Protein AF-A0A7C0W924-F1 (afdb_monomer)

Solvent-accessible surface area (backbone atoms only — not comparable to full-atom values): 12862 Å² total; per-residue (Å²): 129,82,84,62,83,75,82,75,77,82,50,65,64,68,49,62,49,86,87,78,67,49,29,36,33,65,66,84,42,28,34,55,98,92,42,78,48,102,52,90,82,80,47,73,46,79,27,55,37,29,36,61,42,85,46,51,5,58,39,29,45,64,57,62,54,34,77,49,29,56,36,88,47,98,84,47,105,52,81,38,36,42,72,78,69,34,63,35,61,29,26,27,56,41,21,42,44,35,65,77,44,48,72,57,65,32,33,35,34,38,22,50,59,28,24,36,59,35,80,85,83,43,83,59,42,76,61,36,30,42,34,37,19,68,30,39,54,26,38,40,42,48,47,23,54,74,55,44,28,73,74,33,65,98,45,18,67,26,35,26,49,80,36,74,88,22,30,25,22,42,17,51,52,36,18,50,71,47,36,98,63,72,43,90,50,74,94,75,48,69,68,48,74,48,37,74,83,65,72,73,74,47,74,63,55,51,54,49,41,49,51,31,32,77,70,72,74,43,52,73,63,62,42,51,54,51,51,53,49,49,74,71,108

Sequence (233 aa):
QDIGYDSTIMSYPILTPPHSGITIDIKNGCWENGDYIDIDYKLIMLSGLNYHSTVAGVTSAVKNHLGLVELPTAFSASFADFHTIGFPASGGAVGMHVREINRADLFITTAEWSGHQGRDNLNPVQTKIVLASTDPLALDYWASKHILFPLGGERQIYNDPDNMDGPFRKFLDLYAQEVDWGTLNESEMMVQGFDFNNPTISRFDIDRIIKKFRQGEATEQEVLDLIDQFFQQ

Structure (mmCIF, N/CA/C/O backbone):
data_AF-A0A7C0W924-F1
#
_entry.id   AF-A0A7C0W924-F1
#
loop_
_atom_site.group_PDB
_atom_site.id
_atom_site.type_symbol
_atom_site.label_atom_id
_atom_site.label_alt_id
_atom_site.label_comp_id
_atom_site.label_asym_id
_atom_site.label_entity_id
_atom_site.label_seq_id
_atom_site.pdbx_PDB_ins_code
_atom_site.Cartn_x
_atom_site.Cartn_y
_atom_site.Cartn_z
_atom_site.occupancy
_atom_site.B_iso_or_equiv
_atom_site.auth_seq_id
_atom_site.auth_comp_id
_atom_site.auth_asym_id
_atom_site.auth_atom_id
_atom_site.pdbx_PDB_model_num
ATOM 1 N N . GLN A 1 1 ? 16.208 -24.525 31.029 1.00 39.50 1 GLN A N 1
ATOM 2 C CA . GLN A 1 1 ? 15.123 -23.759 30.397 1.00 39.50 1 GLN A CA 1
ATOM 3 C C . GLN A 1 1 ? 15.669 -23.324 29.063 1.00 39.50 1 GLN A C 1
ATOM 5 O O . GLN A 1 1 ? 16.617 -22.549 29.049 1.00 39.50 1 GLN A O 1
ATOM 10 N N . ASP A 1 2 ? 15.169 -23.926 27.988 1.00 35.16 2 ASP A N 1
ATOM 11 C CA . ASP A 1 2 ? 15.390 -23.400 26.649 1.00 35.16 2 ASP A CA 1
ATOM 12 C C . ASP A 1 2 ? 14.906 -21.954 26.653 1.00 35.16 2 ASP A C 1
ATOM 14 O O . ASP A 1 2 ? 13.756 -21.680 27.000 1.00 35.16 2 ASP A O 1
ATOM 18 N N . ILE A 1 3 ? 15.806 -21.032 26.335 1.00 43.25 3 ILE A N 1
ATOM 19 C CA . ILE A 1 3 ? 15.445 -19.669 25.966 1.00 43.25 3 ILE A CA 1
ATOM 20 C C . ILE A 1 3 ? 14.765 -19.764 24.598 1.00 43.25 3 ILE A C 1
ATOM 22 O O . ILE A 1 3 ? 15.387 -19.593 23.553 1.00 43.25 3 ILE A O 1
ATOM 26 N N . GLY A 1 4 ? 13.498 -20.185 24.615 1.00 43.03 4 GLY A N 1
ATOM 27 C CA . GLY A 1 4 ? 12.624 -20.117 23.455 1.00 43.03 4 GLY A CA 1
ATOM 28 C C . GLY A 1 4 ? 12.636 -18.684 22.948 1.00 43.03 4 GLY A C 1
ATOM 29 O O . GLY A 1 4 ? 12.675 -17.765 23.758 1.00 43.03 4 GLY A O 1
ATOM 30 N N . TYR A 1 5 ? 12.681 -18.509 21.628 1.00 47.69 5 TYR A N 1
ATOM 31 C CA . TYR A 1 5 ? 12.605 -17.201 20.985 1.00 47.69 5 TYR A CA 1
ATOM 32 C C . TYR A 1 5 ? 11.541 -16.345 21.683 1.00 47.69 5 TYR A C 1
ATOM 34 O O . TYR A 1 5 ? 10.351 -16.649 21.590 1.00 47.69 5 TYR A O 1
ATOM 42 N N . ASP A 1 6 ? 11.989 -15.341 22.442 1.00 50.09 6 ASP A N 1
ATOM 43 C CA . ASP A 1 6 ? 11.110 -14.472 23.214 1.00 50.09 6 ASP A CA 1
ATOM 44 C C . ASP A 1 6 ? 10.118 -13.819 22.248 1.00 50.09 6 ASP A C 1
ATOM 46 O O . ASP A 1 6 ? 10.495 -13.179 21.261 1.00 50.09 6 ASP A O 1
ATOM 50 N N . SER A 1 7 ? 8.829 -14.012 22.519 1.00 57.44 7 SER A N 1
ATOM 51 C CA . SER A 1 7 ? 7.743 -13.330 21.825 1.00 57.44 7 SER A CA 1
ATOM 52 C C . SER A 1 7 ? 7.997 -11.821 21.833 1.00 57.44 7 SER A C 1
ATOM 54 O O . SER A 1 7 ? 8.169 -11.228 22.899 1.00 57.44 7 SER A O 1
ATOM 56 N N . THR A 1 8 ? 8.015 -11.191 20.660 1.00 61.56 8 THR A N 1
ATOM 57 C CA . THR A 1 8 ? 8.184 -9.737 20.549 1.00 61.56 8 THR A CA 1
ATOM 58 C C . THR A 1 8 ? 6.849 -9.041 20.800 1.00 61.56 8 THR A C 1
ATOM 60 O O . THR A 1 8 ? 5.834 -9.414 20.215 1.00 61.56 8 THR A O 1
ATOM 63 N N . ILE A 1 9 ? 6.844 -8.020 21.664 1.00 70.56 9 ILE A N 1
ATOM 64 C CA . ILE A 1 9 ? 5.671 -7.161 21.853 1.00 70.56 9 ILE A CA 1
ATOM 65 C C . ILE A 1 9 ? 5.432 -6.393 20.556 1.00 70.56 9 ILE A C 1
ATOM 67 O O . ILE A 1 9 ? 6.292 -5.641 20.099 1.00 70.56 9 ILE A O 1
ATOM 71 N N . MET A 1 10 ? 4.245 -6.573 19.990 1.00 80.38 10 MET A N 1
ATOM 72 C CA . MET A 1 10 ? 3.796 -5.859 18.808 1.00 80.38 10 MET A CA 1
ATOM 73 C C . MET A 1 10 ? 2.907 -4.698 19.237 1.00 80.38 10 MET A C 1
ATOM 75 O O . MET A 1 10 ? 1.737 -4.885 19.570 1.00 80.38 10 MET A O 1
ATOM 79 N N . SER A 1 11 ? 3.490 -3.505 19.296 1.00 86.62 11 SER A N 1
ATOM 80 C CA . SER A 1 11 ? 2.750 -2.294 19.629 1.00 86.62 11 SER A CA 1
ATOM 81 C C . SER A 1 11 ? 1.907 -1.812 18.448 1.00 86.62 11 SER A C 1
ATOM 83 O O . SER A 1 11 ? 2.104 -2.190 17.289 1.00 86.62 11 SER A O 1
ATOM 85 N N . TYR A 1 12 ? 0.920 -0.990 18.772 1.00 89.88 12 TYR A N 1
ATOM 86 C CA . TYR A 1 12 ? 0.015 -0.367 17.826 1.00 89.88 12 TYR A CA 1
ATOM 87 C C . TYR A 1 12 ? -0.586 0.889 18.467 1.00 89.88 12 TYR A C 1
ATOM 89 O O . TYR A 1 12 ? -0.652 0.976 19.698 1.00 89.88 12 TYR A O 1
ATOM 97 N N . PRO A 1 13 ? -1.008 1.881 17.669 1.00 90.06 13 PRO A N 1
ATOM 98 C CA . PRO A 1 13 ? -1.544 3.118 18.207 1.00 90.06 13 PRO A CA 1
ATOM 99 C C . PRO A 1 13 ? -2.916 2.916 18.859 1.00 90.06 13 PRO A C 1
ATOM 101 O O . PRO A 1 13 ? -3.798 2.246 18.322 1.00 90.06 13 PRO A O 1
ATOM 104 N N . ILE A 1 14 ? -3.105 3.594 19.986 1.00 93.44 14 ILE A N 1
ATOM 105 C CA . ILE A 1 14 ? -4.412 3.888 20.570 1.00 93.44 14 ILE A CA 1
ATOM 106 C C . ILE A 1 14 ? -4.513 5.408 20.598 1.00 93.44 14 ILE A C 1
ATOM 108 O O . ILE A 1 14 ? -3.641 6.077 21.154 1.00 93.44 14 ILE A O 1
ATOM 112 N N . LEU A 1 15 ? -5.525 5.967 19.940 1.00 93.88 15 LEU A N 1
ATOM 113 C CA . LEU A 1 15 ? -5.605 7.406 19.696 1.00 93.88 15 LEU A CA 1
ATOM 114 C C . LEU A 1 15 ? -7.001 7.948 19.975 1.00 93.88 15 LEU A C 1
ATOM 116 O O . LEU A 1 15 ? -7.996 7.320 19.639 1.00 93.88 15 LEU A O 1
ATOM 120 N N . THR A 1 16 ? -7.077 9.145 20.548 1.00 95.62 16 THR A N 1
ATOM 121 C CA . THR A 1 16 ? -8.343 9.834 20.826 1.00 95.62 16 THR A CA 1
ATOM 122 C C . THR A 1 16 ? -8.407 11.093 19.965 1.00 95.62 16 THR A C 1
ATOM 124 O O . THR A 1 16 ? -7.736 12.082 20.278 1.00 95.62 16 THR A O 1
ATOM 127 N N . PRO A 1 17 ? -9.166 11.095 18.853 1.00 90.56 17 PRO A N 1
ATOM 128 C CA . PRO A 1 17 ? -9.297 12.274 18.017 1.00 90.56 17 PRO A CA 1
ATOM 129 C C . PRO A 1 17 ? -10.020 13.386 18.788 1.00 90.56 17 PRO A C 1
ATOM 131 O O . PRO A 1 17 ? -11.082 13.142 19.364 1.00 90.56 17 PRO A O 1
ATOM 134 N N . PRO A 1 18 ? -9.529 14.636 18.748 1.00 92.62 18 PRO A N 1
ATOM 135 C CA . PRO A 1 18 ? -10.153 15.742 19.476 1.00 92.62 18 PRO A CA 1
ATOM 136 C C . PRO A 1 18 ? -11.555 16.089 18.958 1.00 92.62 18 PRO A C 1
ATOM 138 O O . PRO A 1 18 ? -12.320 16.746 19.653 1.00 92.62 18 PRO A O 1
ATOM 141 N N . HIS A 1 19 ? -11.889 15.677 17.731 1.00 91.12 19 HIS A N 1
ATOM 142 C CA . HIS A 1 19 ? -13.186 15.951 17.124 1.00 91.12 19 HIS A CA 1
ATOM 143 C C . HIS A 1 19 ? -14.311 15.083 17.699 1.00 91.12 19 HIS A C 1
ATOM 145 O O . HIS A 1 19 ? -15.390 15.600 17.968 1.00 91.12 19 HIS A O 1
ATOM 151 N N . SER A 1 20 ? -14.068 13.780 17.872 1.00 92.12 20 SER A N 1
ATOM 152 C CA . SER A 1 20 ? -15.069 12.850 18.399 1.00 92.12 20 SER A CA 1
ATOM 153 C C . SER A 1 20 ? -14.967 12.672 19.911 1.00 92.12 20 SER A C 1
ATOM 155 O O . SER A 1 20 ? -15.979 12.412 20.547 1.00 92.12 20 SER A O 1
ATOM 157 N N . GLY A 1 21 ? -13.763 12.760 20.488 1.00 94.19 21 GLY A N 1
ATOM 158 C CA . GLY A 1 21 ? -13.504 12.376 21.881 1.00 94.19 21 GLY A CA 1
ATOM 159 C C . GLY A 1 21 ? -13.519 10.860 22.133 1.00 94.19 21 GLY A C 1
ATOM 160 O O . GLY A 1 21 ? -13.116 10.424 23.207 1.00 94.19 21 GLY A O 1
ATOM 161 N N . ILE A 1 22 ? -13.917 10.060 21.139 1.00 96.19 22 ILE A N 1
ATOM 162 C CA . ILE A 1 22 ? -13.946 8.594 21.195 1.00 96.19 22 ILE A CA 1
ATOM 163 C C . ILE A 1 22 ? -12.529 8.064 20.993 1.00 96.19 22 ILE A C 1
ATOM 165 O O . ILE A 1 22 ? -11.856 8.437 20.032 1.00 96.19 22 ILE A O 1
ATOM 169 N N . THR A 1 23 ? -12.071 7.184 21.878 1.00 97.62 23 THR A N 1
ATOM 170 C CA . THR A 1 23 ? -10.756 6.553 21.726 1.00 97.62 23 THR A CA 1
ATOM 171 C C . THR A 1 23 ? -10.851 5.411 20.727 1.00 97.62 23 THR A C 1
ATOM 173 O O . THR A 1 23 ? -11.776 4.612 20.781 1.00 97.62 23 THR A O 1
ATOM 176 N N . ILE A 1 24 ? -9.893 5.328 19.816 1.00 96.19 24 ILE A N 1
ATOM 177 C CA . ILE A 1 24 ? -9.777 4.273 18.817 1.00 96.19 24 ILE A CA 1
ATOM 178 C C . ILE A 1 24 ? -8.582 3.415 19.218 1.00 96.19 24 ILE A C 1
ATOM 180 O O . ILE A 1 24 ? -7.433 3.847 19.094 1.00 96.19 24 ILE A O 1
ATOM 184 N N . ASP A 1 25 ? -8.859 2.212 19.710 1.00 94.75 25 ASP A N 1
ATOM 185 C CA . ASP A 1 25 ? -7.882 1.132 19.784 1.00 94.75 25 ASP A CA 1
ATOM 186 C C . ASP A 1 25 ? -7.914 0.423 18.431 1.00 94.75 25 ASP A C 1
ATOM 188 O O . ASP A 1 25 ? -8.915 -0.208 18.085 1.00 94.75 25 ASP A O 1
ATOM 192 N N . ILE A 1 26 ? -6.837 0.534 17.644 1.00 92.94 26 ILE A N 1
ATOM 193 C CA . ILE A 1 26 ? -6.903 0.029 16.271 1.00 92.94 26 ILE A CA 1
ATOM 194 C C . ILE A 1 26 ? -7.050 -1.494 16.182 1.00 92.94 26 ILE A C 1
ATOM 196 O O . ILE A 1 26 ? -7.346 -1.989 15.103 1.00 92.94 26 ILE A O 1
ATOM 200 N N . LYS A 1 27 ? -6.828 -2.236 17.270 1.00 93.19 27 LYS A N 1
ATOM 201 C CA . LYS A 1 27 ? -7.016 -3.687 17.329 1.00 93.19 27 LYS A CA 1
ATOM 202 C C . LYS A 1 27 ? -8.411 -4.060 17.825 1.00 93.19 27 LYS A C 1
ATOM 204 O O . LYS A 1 27 ? -9.014 -4.998 17.314 1.00 93.19 27 LYS A O 1
ATOM 209 N N . ASN A 1 28 ? -8.898 -3.361 18.848 1.00 93.75 28 ASN A N 1
ATOM 210 C CA . ASN A 1 28 ? -10.073 -3.786 19.612 1.00 93.75 28 ASN A CA 1
ATOM 211 C C . ASN A 1 28 ? -11.344 -2.968 19.330 1.00 93.75 28 ASN A C 1
ATOM 213 O O . ASN A 1 28 ? -12.426 -3.395 19.729 1.00 93.75 28 ASN A O 1
ATOM 217 N N . GLY A 1 29 ? -11.244 -1.826 18.644 1.00 94.75 29 GLY A N 1
ATOM 218 C CA . GLY A 1 29 ? -12.392 -0.998 18.273 1.00 94.75 29 GLY A CA 1
ATOM 219 C C . GLY A 1 29 ? -12.466 0.345 19.000 1.00 94.75 29 GLY A C 1
ATOM 220 O O . GLY A 1 29 ? -11.507 0.824 19.611 1.00 94.75 29 GLY A O 1
ATOM 221 N N . CYS A 1 30 ? -13.635 0.978 18.910 1.00 96.81 30 CYS A N 1
ATOM 222 C CA . CYS A 1 30 ? -13.909 2.232 19.601 1.00 96.81 30 CYS A CA 1
ATOM 223 C C . CYS A 1 30 ? -14.139 1.993 21.099 1.00 96.81 30 CYS A C 1
ATOM 225 O O . CYS A 1 30 ? -14.845 1.065 21.489 1.00 96.81 30 CYS A O 1
ATOM 227 N N . TRP A 1 31 ? -13.575 2.858 21.935 1.00 97.38 31 TRP A N 1
ATOM 228 C CA . TRP A 1 31 ? -13.634 2.796 23.391 1.00 97.38 31 TRP A CA 1
ATOM 229 C C . TRP A 1 31 ? -14.080 4.135 23.979 1.00 97.38 31 TRP A C 1
ATOM 231 O O . TRP A 1 31 ? -13.582 5.203 23.599 1.00 97.38 31 TRP A O 1
ATOM 241 N N . GLU A 1 32 ? -14.999 4.073 24.939 1.00 96.50 32 GLU A N 1
ATOM 242 C CA . GLU A 1 32 ? -15.503 5.232 25.670 1.00 96.50 32 GLU A CA 1
ATOM 243 C C . GLU A 1 32 ? -15.960 4.823 27.082 1.00 96.50 32 GLU A C 1
ATOM 245 O O . GLU A 1 32 ? -16.602 3.795 27.274 1.00 96.50 32 GLU A O 1
ATOM 250 N N . ASN A 1 33 ? -15.645 5.640 28.094 1.00 94.38 33 ASN A N 1
ATOM 251 C CA . ASN A 1 33 ? -16.146 5.490 29.471 1.00 94.38 33 ASN A CA 1
ATOM 252 C C . ASN A 1 33 ? -15.893 4.129 30.154 1.00 94.38 33 ASN A C 1
ATOM 254 O O . ASN A 1 33 ? -16.651 3.740 31.038 1.00 94.38 33 ASN A O 1
ATOM 258 N N . GLY A 1 34 ? -14.801 3.442 29.814 1.00 95.44 34 GLY A N 1
ATOM 259 C CA . GLY A 1 34 ? -14.448 2.157 30.428 1.00 95.44 34 GLY A CA 1
ATOM 260 C C . GLY A 1 34 ? -14.713 0.945 29.545 1.00 95.44 34 GLY A C 1
ATOM 261 O O . GLY A 1 34 ? -14.102 -0.091 29.792 1.00 95.44 34 GLY A O 1
ATOM 262 N N . ASP A 1 35 ? -15.508 1.089 28.484 1.00 97.00 35 ASP A N 1
ATOM 263 C CA . ASP A 1 35 ? -15.993 -0.031 27.679 1.00 97.00 35 ASP A CA 1
ATOM 264 C C . ASP A 1 35 ? -15.765 0.180 26.175 1.00 97.00 35 ASP A C 1
ATOM 266 O O . ASP A 1 35 ? -15.674 1.306 25.678 1.00 97.00 35 ASP A O 1
ATOM 270 N N . TYR A 1 36 ? -15.686 -0.931 25.437 1.00 97.44 36 TYR A N 1
ATOM 271 C CA . TYR A 1 36 ? -15.767 -0.904 23.978 1.00 97.44 36 TYR A CA 1
ATOM 272 C C . TYR A 1 36 ? -17.211 -0.670 23.543 1.00 97.44 36 TYR A C 1
ATOM 274 O O . TYR A 1 36 ? -18.140 -1.269 24.088 1.00 97.44 36 TYR A O 1
ATOM 282 N N . ILE A 1 37 ? -17.390 0.196 22.552 1.00 96.81 37 ILE A N 1
ATOM 283 C CA . ILE A 1 37 ? -18.698 0.620 22.056 1.00 96.81 37 ILE A CA 1
ATOM 284 C C . ILE A 1 37 ? -18.911 0.152 20.617 1.00 96.81 37 ILE A C 1
ATOM 286 O O . ILE A 1 37 ? -17.964 0.028 19.843 1.00 96.81 37 ILE A O 1
ATOM 290 N N . ASP A 1 38 ? -20.174 -0.075 20.256 1.00 95.62 38 ASP A N 1
ATOM 291 C CA . ASP A 1 38 ? -20.596 -0.529 18.924 1.00 95.62 38 ASP A CA 1
ATOM 292 C C . ASP A 1 38 ? -20.616 0.639 17.923 1.00 95.62 38 ASP A C 1
ATOM 294 O O . ASP A 1 38 ? -21.661 1.104 17.465 1.00 95.62 38 ASP A O 1
ATOM 298 N N . ILE A 1 39 ? -19.430 1.195 17.674 1.00 93.06 39 ILE A N 1
ATOM 299 C CA . ILE A 1 39 ? -19.184 2.231 16.675 1.00 93.06 39 ILE A CA 1
ATOM 300 C C . ILE A 1 39 ? -18.028 1.769 15.799 1.00 93.06 39 ILE A C 1
ATOM 302 O O . ILE A 1 39 ? -16.899 1.608 16.266 1.00 93.06 39 ILE A O 1
ATOM 306 N N . ASP A 1 40 ? -18.306 1.624 14.509 1.00 88.88 40 ASP A N 1
ATOM 307 C CA . ASP A 1 40 ? -17.281 1.349 13.514 1.00 88.88 40 ASP A CA 1
ATOM 308 C C . ASP A 1 40 ? -16.419 2.587 13.248 1.00 88.88 40 ASP A C 1
ATOM 310 O O . ASP A 1 40 ? -16.903 3.722 13.185 1.00 88.88 40 ASP A O 1
ATOM 314 N N . TYR A 1 41 ? -15.137 2.354 12.984 1.00 92.06 41 TYR A N 1
ATOM 315 C CA . TYR A 1 41 ? -14.257 3.338 12.367 1.00 92.06 41 TYR A CA 1
ATOM 316 C C . TYR A 1 41 ? -13.678 2.776 11.068 1.00 92.06 41 TYR A C 1
ATOM 318 O O . TYR A 1 41 ? -13.743 1.576 10.799 1.00 92.06 41 TYR A O 1
ATOM 326 N N . LYS A 1 42 ? -13.125 3.668 10.242 1.00 94.00 42 LYS A N 1
ATOM 327 C CA . LYS A 1 42 ? -12.416 3.304 9.016 1.00 94.00 42 LYS A CA 1
ATOM 328 C C . LYS A 1 42 ? -10.984 3.795 9.072 1.00 94.00 42 LYS A C 1
ATOM 330 O O . LYS A 1 42 ? -10.748 4.980 9.311 1.00 94.00 42 LYS A O 1
ATOM 335 N N . LEU A 1 43 ? -10.037 2.891 8.843 1.00 93.31 43 LEU A N 1
ATOM 336 C CA . LEU A 1 43 ? -8.622 3.216 8.728 1.00 93.31 43 LEU A CA 1
ATOM 337 C C . LEU A 1 43 ? -8.267 3.370 7.251 1.00 93.31 43 LEU A C 1
ATOM 339 O O . LEU A 1 43 ? -8.276 2.404 6.494 1.00 93.31 43 LEU A O 1
ATOM 343 N N . ILE A 1 44 ? -7.942 4.597 6.852 1.00 96.00 44 ILE A N 1
ATOM 344 C CA . ILE A 1 44 ? -7.495 4.913 5.496 1.00 96.00 44 ILE A CA 1
ATOM 345 C C . ILE A 1 44 ? -6.026 5.304 5.566 1.00 96.00 44 ILE A C 1
ATOM 347 O O . ILE A 1 44 ? -5.656 6.216 6.306 1.00 96.00 44 ILE A O 1
ATOM 351 N N . MET A 1 45 ? -5.190 4.626 4.788 1.00 95.44 45 MET A N 1
ATOM 352 C CA . MET A 1 45 ? -3.759 4.894 4.727 1.00 95.44 45 MET A CA 1
ATOM 353 C C . MET A 1 45 ? -3.390 5.607 3.436 1.00 95.44 45 MET A C 1
ATOM 355 O O . MET A 1 45 ? -3.778 5.180 2.351 1.00 95.44 45 MET A O 1
ATOM 359 N N . LEU A 1 46 ? -2.623 6.688 3.561 1.00 96.44 46 LEU A N 1
ATOM 360 C CA . LEU A 1 46 ? -2.190 7.509 2.438 1.00 96.44 46 LEU A CA 1
ATOM 361 C C . LEU A 1 46 ? -0.668 7.465 2.318 1.00 96.44 46 LEU A C 1
ATOM 363 O O . LEU A 1 46 ? 0.039 7.801 3.266 1.00 96.44 46 LEU A O 1
ATOM 367 N N . SER A 1 47 ? -0.177 7.100 1.138 1.00 95.44 47 SER A N 1
ATOM 368 C CA . SER A 1 47 ? 1.253 7.024 0.819 1.00 95.44 47 SER A CA 1
ATOM 369 C C . SER A 1 47 ? 1.616 7.831 -0.421 1.00 95.44 47 SER A C 1
ATOM 371 O O . SER A 1 47 ? 0.792 8.075 -1.301 1.00 95.44 47 SER A O 1
ATOM 373 N N . GLY A 1 48 ? 2.886 8.223 -0.512 1.00 94.94 48 GLY A N 1
ATOM 374 C CA . GLY A 1 48 ? 3.497 8.685 -1.758 1.00 94.94 48 GLY A CA 1
ATOM 375 C C . GLY A 1 48 ? 4.191 7.530 -2.485 1.00 94.94 48 GLY A C 1
ATOM 376 O O . GLY A 1 48 ? 4.739 6.655 -1.817 1.00 94.94 48 GLY A O 1
ATOM 377 N N . LEU A 1 49 ? 4.222 7.548 -3.821 1.00 95.50 49 LEU A N 1
ATOM 378 C CA . LEU A 1 49 ? 4.932 6.548 -4.632 1.00 95.50 49 LEU A CA 1
ATOM 379 C C . LEU A 1 49 ? 6.353 6.998 -4.989 1.00 95.50 49 LEU A C 1
ATOM 381 O O . LEU A 1 49 ? 6.521 7.921 -5.787 1.00 95.50 49 LEU A O 1
ATOM 385 N N . ASN A 1 50 ? 7.377 6.327 -4.454 1.00 94.06 50 ASN A N 1
ATOM 386 C CA . ASN A 1 50 ? 8.779 6.658 -4.742 1.00 94.06 50 ASN A CA 1
ATOM 387 C C . ASN A 1 50 ? 9.709 5.439 -4.692 1.00 94.06 50 ASN A C 1
ATOM 389 O O . ASN A 1 50 ? 9.481 4.505 -3.930 1.00 94.06 50 ASN A O 1
ATOM 393 N N . TYR A 1 51 ? 10.826 5.495 -5.413 1.00 93.62 51 TYR A N 1
ATOM 394 C CA . TYR A 1 51 ? 12.005 4.680 -5.132 1.00 93.62 51 TYR A CA 1
ATOM 395 C C . TYR A 1 51 ? 12.544 5.038 -3.743 1.00 93.62 51 TYR A C 1
ATOM 397 O O . TYR A 1 51 ? 12.705 6.211 -3.401 1.00 93.62 51 TYR A O 1
ATOM 405 N N . HIS A 1 52 ? 12.868 4.022 -2.952 1.00 92.06 52 HIS A N 1
ATOM 406 C CA . HIS A 1 52 ? 13.407 4.186 -1.609 1.00 92.06 52 HIS A CA 1
ATOM 407 C C . HIS A 1 52 ? 14.905 3.879 -1.551 1.00 92.06 52 HIS A C 1
ATOM 409 O O . HIS A 1 52 ? 15.694 4.719 -1.116 1.00 92.06 52 HIS A O 1
ATOM 415 N N . SER A 1 53 ? 15.311 2.671 -1.957 1.00 91.62 53 SER A N 1
ATOM 416 C CA . SER A 1 53 ? 16.714 2.238 -1.947 1.00 91.62 53 SER A CA 1
ATOM 417 C C . SER A 1 53 ? 16.924 0.924 -2.710 1.00 91.62 53 SER A C 1
ATOM 419 O O . SER A 1 53 ? 15.975 0.202 -3.011 1.00 91.62 53 SER A O 1
ATOM 421 N N . THR A 1 54 ? 18.188 0.559 -2.935 1.00 92.62 54 THR A N 1
ATOM 422 C CA . THR A 1 54 ? 18.591 -0.700 -3.582 1.00 92.62 54 THR A CA 1
ATOM 423 C C . THR A 1 54 ? 18.313 -1.943 -2.735 1.00 92.62 54 THR A C 1
ATOM 425 O O . THR A 1 54 ? 18.446 -3.057 -3.229 1.00 92.62 54 THR A O 1
ATOM 428 N N . VAL A 1 55 ? 17.942 -1.767 -1.462 1.00 91.62 55 VAL A N 1
ATOM 429 C CA . VAL A 1 55 ? 17.605 -2.862 -0.538 1.00 91.62 55 VAL A CA 1
ATOM 430 C C . VAL A 1 55 ? 16.127 -2.889 -0.173 1.00 91.62 55 VAL A C 1
ATOM 432 O O . VAL A 1 55 ? 15.621 -3.938 0.200 1.00 91.62 55 VAL A O 1
ATOM 435 N N . ALA A 1 56 ? 15.430 -1.757 -0.285 1.00 89.75 56 ALA A N 1
ATOM 436 C CA . ALA A 1 56 ? 14.039 -1.622 0.133 1.00 89.75 56 ALA A CA 1
ATOM 437 C C . ALA A 1 56 ? 13.062 -1.495 -1.040 1.00 89.75 56 ALA A C 1
ATOM 439 O O . ALA A 1 56 ? 11.856 -1.558 -0.811 1.00 89.75 56 ALA A O 1
ATOM 440 N N . GLY A 1 57 ? 13.550 -1.237 -2.256 1.00 94.00 57 GLY A N 1
ATOM 441 C CA . GLY A 1 57 ? 12.701 -1.047 -3.426 1.00 94.00 57 GLY A CA 1
ATOM 442 C C . GLY A 1 57 ? 11.840 0.205 -3.314 1.00 94.00 57 GLY A C 1
ATOM 443 O O . GLY A 1 57 ? 12.363 1.302 -3.128 1.00 94.00 57 GLY A O 1
ATOM 444 N N . VAL A 1 58 ? 10.522 0.032 -3.380 1.00 95.19 58 VAL A N 1
ATOM 445 C CA . VAL A 1 58 ? 9.532 1.113 -3.488 1.00 95.19 58 VAL A CA 1
ATOM 446 C C . VAL A 1 58 ? 8.956 1.516 -2.129 1.00 95.19 58 VAL A C 1
ATOM 448 O O . VAL A 1 58 ? 8.820 0.700 -1.220 1.00 95.19 58 VAL A O 1
ATOM 451 N N . THR A 1 59 ? 8.634 2.793 -1.963 1.00 93.56 59 THR A N 1
ATOM 452 C CA . THR A 1 59 ? 7.757 3.321 -0.915 1.00 93.56 59 THR A CA 1
ATOM 453 C C . THR A 1 59 ? 6.367 3.513 -1.497 1.00 93.56 59 THR A C 1
ATOM 455 O O . THR A 1 59 ? 6.229 4.207 -2.501 1.00 93.56 59 THR A O 1
ATOM 458 N N . SER A 1 60 ? 5.377 2.877 -0.869 1.00 95.50 60 SER A N 1
ATOM 459 C CA . SER A 1 60 ? 3.946 2.977 -1.167 1.00 95.50 60 SER A CA 1
ATOM 460 C C . SER A 1 60 ? 3.161 2.346 0.015 1.00 95.50 60 SER A C 1
ATOM 462 O O . SER A 1 60 ? 3.611 2.448 1.161 1.00 95.50 60 SER A O 1
ATOM 464 N N . ALA A 1 61 ? 2.007 1.731 -0.225 1.00 96.50 61 ALA A N 1
ATOM 465 C CA . ALA A 1 61 ? 0.981 1.347 0.730 1.00 96.50 61 ALA A CA 1
ATOM 466 C C . ALA A 1 61 ? 1.440 0.355 1.801 1.00 96.50 61 ALA A C 1
ATOM 468 O O . ALA A 1 61 ? 1.165 0.590 2.979 1.00 96.50 61 ALA A O 1
ATOM 469 N N . VAL A 1 62 ? 2.175 -0.709 1.446 1.00 95.75 62 VAL A N 1
ATOM 470 C CA . VAL A 1 62 ? 2.614 -1.722 2.430 1.00 95.75 62 VAL A CA 1
ATOM 471 C C . VAL A 1 62 ? 3.505 -1.076 3.493 1.00 95.75 62 VAL A C 1
ATOM 473 O O . VAL A 1 62 ? 3.401 -1.376 4.681 1.00 95.75 62 VAL A O 1
ATOM 476 N N . LYS A 1 63 ? 4.346 -0.114 3.096 1.00 93.38 63 LYS A N 1
ATOM 477 C CA . LYS A 1 63 ? 5.278 0.556 4.012 1.00 93.38 63 LYS A CA 1
ATOM 478 C C . LYS A 1 63 ? 4.620 1.521 4.996 1.00 93.38 63 LYS A C 1
ATOM 480 O O . LYS A 1 63 ? 5.286 1.888 5.961 1.00 93.38 63 LYS A O 1
ATOM 485 N N . ASN A 1 64 ? 3.348 1.893 4.828 1.00 91.25 64 ASN A N 1
ATOM 486 C CA . ASN A 1 64 ? 2.652 2.741 5.806 1.00 91.25 64 ASN A CA 1
ATOM 487 C C . ASN A 1 64 ? 2.627 2.107 7.204 1.00 91.25 64 ASN A C 1
ATOM 489 O O . ASN A 1 64 ? 2.735 2.805 8.208 1.00 91.25 64 ASN A O 1
ATOM 493 N N . HIS A 1 65 ? 2.568 0.778 7.269 1.00 89.38 65 HIS A N 1
ATOM 494 C CA . HIS A 1 65 ? 2.577 0.039 8.526 1.00 89.38 65 HIS A CA 1
ATOM 495 C C . HIS A 1 65 ? 3.943 0.028 9.227 1.00 89.38 65 HIS A C 1
ATOM 497 O O . HIS A 1 65 ? 3.989 -0.235 10.426 1.00 89.38 65 HIS A O 1
ATOM 503 N N . LEU A 1 66 ? 5.050 0.344 8.532 1.00 88.44 66 LEU A N 1
ATOM 504 C CA . LEU A 1 66 ? 6.383 0.344 9.150 1.00 88.44 66 LEU A CA 1
ATOM 505 C C . LEU A 1 66 ? 6.460 1.297 10.344 1.00 88.44 66 LEU A C 1
ATOM 507 O O . LEU A 1 66 ? 7.109 0.958 11.324 1.00 88.44 66 LEU A O 1
ATOM 511 N N . GLY A 1 67 ? 5.792 2.453 10.258 1.00 80.81 67 GLY A N 1
ATOM 512 C CA . GLY A 1 67 ? 5.800 3.491 11.292 1.00 80.81 67 GLY A CA 1
ATOM 513 C C . GLY A 1 67 ? 4.664 3.398 12.315 1.00 80.81 67 GLY A C 1
ATOM 514 O O . GLY A 1 67 ? 4.539 4.293 13.143 1.00 80.81 67 GLY A O 1
ATOM 515 N N . LEU A 1 68 ? 3.816 2.363 12.260 1.00 84.31 68 LEU A N 1
ATOM 516 C CA . LEU A 1 68 ? 2.748 2.159 13.252 1.00 84.31 68 LEU A CA 1
ATOM 517 C C . LEU A 1 68 ? 3.208 1.399 14.498 1.00 84.31 68 LEU A C 1
ATOM 519 O O . LEU A 1 68 ? 2.430 1.241 15.439 1.00 84.31 68 LEU A O 1
ATOM 523 N N . VAL A 1 69 ? 4.443 0.906 14.484 1.00 82.88 69 VAL A N 1
ATOM 524 C CA . VAL A 1 69 ? 4.992 0.066 15.541 1.00 82.88 69 VAL A CA 1
ATOM 525 C C . VAL A 1 69 ? 6.158 0.772 16.196 1.00 82.88 69 VAL A C 1
ATOM 527 O O . VAL A 1 69 ? 7.102 1.187 15.532 1.00 82.88 69 VAL A O 1
ATOM 530 N N . GLU A 1 70 ? 6.106 0.821 17.517 1.00 78.62 70 GLU A N 1
ATOM 531 C CA . GLU A 1 70 ? 7.243 1.084 18.382 1.00 78.62 70 GLU A CA 1
ATOM 532 C C . GLU A 1 70 ? 7.768 -0.239 18.950 1.00 78.62 70 GLU A C 1
ATOM 534 O O . GLU A 1 70 ? 7.122 -0.891 19.777 1.00 78.62 70 GLU A O 1
ATOM 539 N N . LEU A 1 71 ? 8.944 -0.658 18.500 1.00 73.25 71 LEU A N 1
ATOM 540 C CA . LEU A 1 71 ? 9.650 -1.810 19.035 1.00 73.25 71 LEU A CA 1
ATOM 541 C C . LEU A 1 71 ? 10.550 -1.368 20.197 1.00 73.25 71 LEU A C 1
ATOM 543 O O . LEU A 1 71 ? 11.412 -0.498 20.011 1.00 73.25 71 LEU A O 1
ATOM 547 N N . PRO A 1 72 ? 10.421 -1.982 21.387 1.00 62.34 72 PRO A N 1
ATOM 548 C CA . PRO A 1 72 ? 11.418 -1.821 22.431 1.00 62.34 72 PRO A CA 1
ATOM 549 C C . PRO A 1 72 ? 12.707 -2.504 21.963 1.00 62.34 72 PRO A C 1
ATOM 551 O O . PRO A 1 72 ? 12.768 -3.727 21.848 1.00 62.34 72 PRO A O 1
ATOM 554 N N . THR A 1 73 ? 13.750 -1.730 21.659 1.00 56.59 73 THR A N 1
ATOM 555 C CA . THR A 1 73 ? 15.043 -2.315 21.277 1.00 56.59 73 THR A CA 1
ATOM 556 C C . THR A 1 73 ? 15.944 -2.468 22.488 1.00 56.59 73 THR A C 1
ATOM 558 O O . THR A 1 73 ? 16.084 -1.556 23.296 1.00 56.59 73 THR A O 1
ATOM 561 N N . ALA A 1 74 ? 16.642 -3.600 22.574 1.00 47.34 74 ALA A N 1
ATOM 562 C CA . ALA A 1 74 ? 17.756 -3.772 23.508 1.00 47.34 74 ALA A CA 1
ATOM 563 C C . ALA A 1 74 ? 18.989 -2.914 23.134 1.00 47.34 74 ALA A C 1
ATOM 565 O O . ALA A 1 74 ? 19.967 -2.883 23.878 1.00 47.34 74 ALA A O 1
ATOM 566 N N . PHE A 1 75 ? 18.964 -2.242 21.974 1.00 48.72 75 PHE A N 1
ATOM 567 C CA . PHE A 1 75 ? 20.132 -1.633 21.331 1.00 48.72 75 PHE A CA 1
ATOM 568 C C . PHE A 1 75 ? 20.169 -0.100 21.383 1.00 48.72 75 PHE A C 1
ATOM 570 O O . PHE A 1 75 ? 21.207 0.484 21.077 1.00 48.72 75 PHE A O 1
ATOM 577 N N . SER A 1 76 ? 19.092 0.574 21.795 1.00 45.91 76 SER A N 1
ATOM 578 C CA . SER A 1 76 ? 19.111 2.024 22.006 1.00 45.91 76 SER A CA 1
ATOM 579 C C . SER A 1 76 ? 18.055 2.453 23.021 1.00 45.91 76 SER A C 1
ATOM 581 O O . SER A 1 76 ? 16.990 1.854 23.106 1.00 45.91 76 SER A O 1
ATOM 583 N N . ALA A 1 77 ? 18.324 3.524 23.771 1.00 46.53 77 ALA A N 1
ATOM 584 C CA . ALA A 1 77 ? 17.361 4.153 24.683 1.00 46.53 77 ALA A CA 1
ATOM 585 C C . ALA A 1 77 ? 16.227 4.910 23.943 1.00 46.53 77 ALA A C 1
ATOM 587 O O . ALA A 1 77 ? 15.610 5.810 24.509 1.00 46.53 77 ALA A O 1
ATOM 588 N N . SER A 1 78 ? 15.990 4.578 22.671 1.00 59.84 78 SER A N 1
ATOM 589 C CA . SER A 1 78 ? 15.009 5.186 21.772 1.00 59.84 78 SER A CA 1
ATOM 590 C C . SER A 1 78 ? 14.063 4.125 21.213 1.00 59.84 78 SER A C 1
ATOM 592 O O . SER A 1 78 ? 14.466 2.983 20.979 1.00 59.84 78 SER A O 1
ATOM 594 N N . PHE A 1 79 ? 12.809 4.517 20.988 1.00 62.06 79 PHE A N 1
ATOM 595 C CA . PHE A 1 79 ? 11.831 3.705 20.269 1.00 62.06 79 PHE A CA 1
ATOM 596 C C . PHE A 1 79 ? 12.319 3.458 18.835 1.00 62.06 79 PHE A C 1
ATOM 598 O O . PHE A 1 79 ? 12.789 4.386 18.173 1.00 62.06 79 PHE A O 1
ATOM 605 N N . ALA A 1 80 ? 12.248 2.208 18.381 1.00 74.12 80 ALA A N 1
ATOM 606 C CA . ALA A 1 80 ? 12.511 1.831 16.996 1.00 74.12 80 ALA A CA 1
ATOM 607 C C . ALA A 1 80 ? 11.218 1.417 16.304 1.00 74.12 80 ALA A C 1
ATOM 609 O O . ALA A 1 80 ? 10.199 1.239 16.956 1.00 74.12 80 ALA A O 1
ATOM 610 N N . ASP A 1 81 ? 11.278 1.199 15.001 1.00 81.19 81 ASP A N 1
ATOM 611 C CA . ASP A 1 81 ? 10.156 0.717 14.209 1.00 81.19 81 ASP A CA 1
ATOM 612 C C . ASP A 1 81 ? 10.598 -0.473 13.337 1.00 81.19 81 ASP A C 1
ATOM 614 O O . ASP A 1 81 ? 11.724 -0.977 13.449 1.00 81.19 81 ASP A O 1
ATOM 618 N N . PHE A 1 82 ? 9.738 -0.949 12.438 1.00 85.69 82 PHE A N 1
ATOM 619 C CA . PHE A 1 82 ? 10.094 -2.073 11.569 1.00 85.69 82 PHE A CA 1
ATOM 620 C C . PHE A 1 82 ? 11.254 -1.790 10.599 1.00 85.69 82 PHE A C 1
ATOM 622 O O . PHE A 1 82 ? 11.807 -2.741 10.038 1.00 85.69 82 PHE A O 1
ATOM 629 N N . HIS A 1 83 ? 11.703 -0.541 10.426 1.00 83.44 83 HIS A N 1
ATOM 630 C CA . HIS A 1 83 ? 12.916 -0.251 9.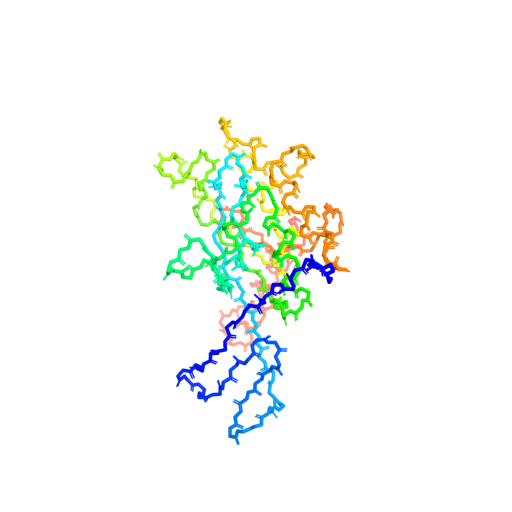658 1.00 83.44 83 HIS A CA 1
ATOM 631 C C . HIS A 1 83 ? 14.161 -0.879 10.291 1.00 83.44 83 HIS A C 1
ATOM 633 O O . HIS A 1 83 ? 15.089 -1.223 9.557 1.00 83.44 83 HIS A O 1
ATOM 639 N N . THR A 1 84 ? 14.199 -1.094 11.613 1.00 83.44 84 THR A N 1
ATOM 640 C CA . THR A 1 84 ? 15.375 -1.701 12.266 1.00 83.44 84 THR A CA 1
ATOM 641 C C . THR A 1 84 ? 15.514 -3.199 12.020 1.00 83.44 84 THR A C 1
ATOM 643 O O . THR A 1 84 ? 16.596 -3.741 12.223 1.00 83.44 84 THR A O 1
ATOM 646 N N . ILE A 1 85 ? 14.456 -3.866 11.547 1.00 85.38 85 ILE A N 1
ATOM 647 C CA . ILE A 1 85 ? 14.512 -5.273 11.109 1.00 85.38 85 ILE A CA 1
ATOM 648 C C . ILE A 1 85 ? 15.330 -5.403 9.812 1.00 85.38 85 ILE A C 1
ATOM 650 O O . ILE A 1 85 ? 15.938 -6.440 9.550 1.00 85.38 85 ILE A O 1
ATOM 654 N N . GLY A 1 86 ? 15.395 -4.329 9.020 1.00 87.94 86 GLY A N 1
ATOM 655 C CA . GLY A 1 86 ? 16.055 -4.313 7.723 1.00 87.94 86 GLY A CA 1
ATOM 656 C C . GLY A 1 86 ? 15.188 -4.892 6.605 1.00 87.94 86 GLY A C 1
ATOM 657 O O . GLY A 1 86 ? 14.195 -5.584 6.824 1.00 87.94 86 GLY A O 1
ATOM 658 N N . PHE A 1 87 ? 15.569 -4.584 5.368 1.00 90.88 87 PHE A N 1
ATOM 659 C CA . PHE A 1 87 ? 14.876 -5.052 4.170 1.00 90.88 87 PHE A CA 1
ATOM 660 C C . PHE A 1 87 ? 15.610 -6.255 3.554 1.00 90.88 87 PHE A C 1
ATOM 662 O O . PHE A 1 87 ? 16.842 -6.287 3.587 1.00 90.88 87 PHE A O 1
ATOM 669 N N . PRO A 1 88 ? 14.889 -7.237 2.980 1.00 93.69 88 PRO A N 1
ATOM 670 C CA . PRO A 1 88 ? 13.434 -7.272 2.786 1.00 93.69 88 PRO A CA 1
ATOM 671 C C . PRO A 1 88 ? 12.640 -7.820 3.988 1.00 93.69 88 PRO A C 1
ATOM 673 O O . PRO A 1 88 ? 11.415 -7.809 3.942 1.00 93.69 88 PRO A O 1
ATOM 676 N N . ALA A 1 89 ? 13.312 -8.277 5.054 1.00 92.62 89 ALA A N 1
ATOM 677 C CA . ALA A 1 89 ? 12.705 -8.966 6.203 1.00 92.62 89 ALA A CA 1
ATOM 678 C C . ALA A 1 89 ? 11.548 -8.200 6.873 1.00 92.62 89 ALA A C 1
ATOM 680 O O . ALA A 1 89 ? 10.579 -8.811 7.324 1.00 92.62 89 ALA A O 1
ATOM 681 N N . SER A 1 90 ? 11.603 -6.868 6.880 1.00 92.19 90 SER A N 1
ATOM 682 C CA . SER A 1 90 ? 10.527 -6.013 7.384 1.00 92.19 90 SER A CA 1
ATOM 683 C C . SER A 1 90 ? 9.182 -6.210 6.672 1.00 92.19 90 SER A C 1
ATOM 685 O O . SER A 1 90 ? 8.154 -5.915 7.272 1.00 92.19 90 SER A O 1
ATOM 687 N N . GLY A 1 91 ? 9.150 -6.751 5.448 1.00 94.81 91 GLY A N 1
ATOM 688 C CA . GLY A 1 91 ? 7.905 -7.084 4.746 1.00 94.81 91 GLY A CA 1
ATOM 689 C C . GLY A 1 91 ? 7.079 -8.124 5.500 1.00 94.81 91 GLY A C 1
ATOM 690 O O . GLY A 1 91 ? 5.892 -7.909 5.732 1.00 94.81 91 GLY A O 1
ATOM 691 N N . GLY A 1 92 ? 7.726 -9.188 5.985 1.00 94.31 92 GLY A N 1
ATOM 692 C CA . GLY A 1 92 ? 7.072 -10.200 6.819 1.00 94.31 92 GLY A CA 1
ATOM 693 C C . GLY A 1 92 ? 6.655 -9.644 8.179 1.00 94.31 92 GLY A C 1
ATOM 694 O O . GLY A 1 92 ? 5.534 -9.860 8.622 1.00 94.31 92 GLY A O 1
ATOM 695 N N . ALA A 1 93 ? 7.495 -8.823 8.815 1.00 91.69 93 ALA A N 1
ATOM 696 C CA . ALA A 1 93 ? 7.119 -8.179 10.077 1.00 91.69 93 ALA A CA 1
ATOM 697 C C . ALA A 1 93 ? 5.860 -7.301 9.938 1.00 91.69 93 ALA A C 1
ATOM 699 O O . ALA A 1 93 ? 4.978 -7.327 10.795 1.00 91.69 93 ALA A O 1
ATOM 700 N N . VAL A 1 94 ? 5.750 -6.573 8.824 1.00 93.44 94 VAL A N 1
ATOM 701 C CA . VAL A 1 94 ? 4.563 -5.787 8.483 1.00 93.44 94 VAL A CA 1
ATOM 702 C C . VAL A 1 94 ? 3.357 -6.681 8.183 1.00 93.44 94 VAL A C 1
ATOM 704 O O . VAL A 1 94 ? 2.268 -6.394 8.674 1.00 93.44 94 VAL A O 1
ATOM 707 N N . GLY A 1 95 ? 3.527 -7.772 7.432 1.00 94.81 95 GLY A N 1
ATOM 708 C CA . GLY A 1 95 ? 2.446 -8.730 7.168 1.00 94.81 95 GLY A CA 1
ATOM 70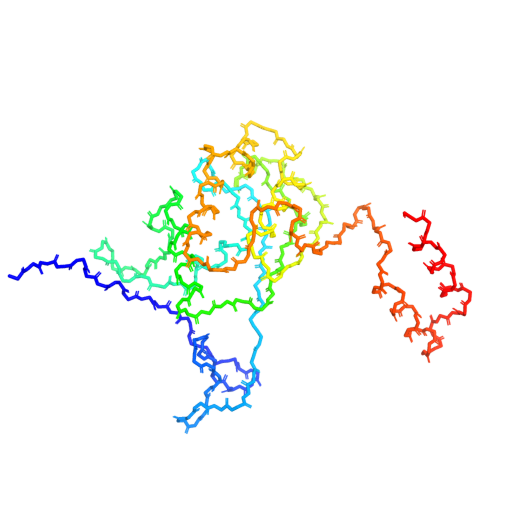9 C C . GLY A 1 95 ? 1.893 -9.341 8.457 1.00 94.81 95 GLY A C 1
ATOM 710 O O . GLY A 1 95 ? 0.682 -9.349 8.676 1.00 94.81 95 GLY A O 1
ATOM 711 N N . MET A 1 96 ? 2.783 -9.736 9.370 1.00 92.56 96 MET A N 1
ATOM 712 C CA . MET A 1 96 ? 2.417 -10.218 10.700 1.00 92.56 96 MET A CA 1
ATOM 713 C C . MET A 1 96 ? 1.676 -9.141 11.504 1.00 92.56 96 MET A C 1
ATOM 715 O O . MET A 1 96 ? 0.666 -9.441 12.131 1.00 92.56 96 MET A O 1
ATOM 719 N N . HIS A 1 97 ? 2.115 -7.878 11.453 1.00 92.06 97 HIS A N 1
ATOM 720 C CA . HIS A 1 97 ? 1.408 -6.776 12.120 1.00 92.06 97 HIS A CA 1
ATOM 721 C C . HIS A 1 97 ? -0.022 -6.615 11.645 1.00 92.06 97 HIS A C 1
ATOM 723 O O . HIS A 1 97 ? -0.943 -6.542 12.457 1.00 92.06 97 HIS A O 1
ATOM 729 N N . VAL A 1 98 ? -0.220 -6.626 10.334 1.00 93.06 98 VAL A N 1
ATOM 730 C CA . VAL A 1 98 ? -1.555 -6.471 9.765 1.00 93.06 98 VAL A CA 1
ATOM 731 C C . VAL A 1 98 ? -2.452 -7.665 10.087 1.00 93.06 98 VAL A C 1
ATOM 733 O O . VAL A 1 98 ? -3.639 -7.465 10.344 1.00 93.06 98 VAL A O 1
ATOM 736 N N . ARG A 1 99 ? -1.900 -8.886 10.136 1.00 93.12 99 ARG A N 1
ATOM 737 C CA . ARG A 1 99 ? -2.644 -10.083 10.556 1.00 93.12 99 ARG A CA 1
ATOM 738 C C . ARG A 1 99 ? -3.107 -10.000 12.014 1.00 93.12 99 ARG A C 1
ATOM 740 O O . ARG A 1 99 ? -4.244 -10.353 12.307 1.00 93.12 99 ARG A O 1
ATOM 747 N N . GLU A 1 100 ? -2.231 -9.574 12.922 1.00 90.94 100 GLU A N 1
ATOM 748 C CA . GLU A 1 100 ? -2.470 -9.664 14.373 1.00 90.94 100 GLU A CA 1
ATOM 749 C C . GLU A 1 100 ? -3.148 -8.426 14.984 1.00 90.94 100 GLU A C 1
ATOM 751 O O . GLU A 1 100 ? -3.724 -8.508 16.078 1.00 90.94 100 GLU A O 1
ATOM 756 N N . ILE A 1 101 ? -3.015 -7.266 14.334 1.00 91.50 101 ILE A N 1
ATOM 757 C CA . ILE A 1 101 ? -3.499 -5.976 14.837 1.00 91.50 101 ILE A CA 1
ATOM 758 C C . ILE A 1 101 ? -4.699 -5.514 14.030 1.00 91.50 101 ILE A C 1
ATOM 760 O O . ILE A 1 101 ? -5.818 -5.552 14.532 1.00 91.50 101 ILE A O 1
ATOM 764 N N . ASN A 1 102 ? -4.464 -5.025 12.812 1.00 87.19 102 ASN A N 1
ATOM 765 C CA . ASN A 1 102 ? -5.520 -4.507 11.961 1.00 87.19 102 ASN A CA 1
ATOM 766 C C . ASN A 1 102 ? -5.056 -4.289 10.525 1.00 87.19 102 ASN A C 1
ATOM 768 O O . ASN A 1 102 ? -3.959 -3.786 10.260 1.00 87.19 102 ASN A O 1
ATOM 772 N N . ARG A 1 103 ? -5.981 -4.549 9.609 1.00 89.12 103 ARG A N 1
ATOM 773 C CA . ARG A 1 103 ? -5.911 -4.190 8.204 1.00 89.12 103 ARG A CA 1
ATOM 774 C C . ARG A 1 103 ? -6.629 -2.865 7.967 1.00 89.12 103 ARG A C 1
ATOM 776 O O . ARG A 1 103 ? -7.794 -2.708 8.309 1.00 89.12 103 ARG A O 1
ATOM 783 N N . ALA A 1 104 ? -5.950 -1.935 7.299 1.00 93.31 104 ALA A N 1
ATOM 784 C CA . ALA A 1 104 ? -6.605 -0.720 6.831 1.00 93.31 104 ALA A CA 1
ATOM 785 C C . ALA A 1 104 ? -7.716 -1.048 5.816 1.00 93.31 104 ALA A C 1
ATOM 787 O O . ALA A 1 104 ? -7.546 -1.905 4.947 1.00 93.31 104 ALA A O 1
ATOM 788 N N . ASP A 1 105 ? -8.838 -0.337 5.904 1.00 96.25 105 ASP A N 1
ATOM 789 C CA . ASP A 1 105 ? -9.984 -0.513 5.012 1.00 96.25 105 ASP A CA 1
ATOM 790 C C . ASP A 1 105 ? -9.689 -0.045 3.585 1.00 96.25 105 ASP A C 1
ATOM 792 O O . ASP A 1 105 ? -10.271 -0.555 2.628 1.00 96.25 105 ASP A O 1
ATOM 796 N N . LEU A 1 106 ? -8.814 0.952 3.436 1.00 97.75 106 LEU A N 1
ATOM 797 C CA . LEU A 1 106 ? -8.464 1.532 2.147 1.00 97.75 106 LEU A CA 1
ATOM 798 C C . LEU A 1 106 ? -7.033 2.063 2.157 1.00 97.75 106 LEU A C 1
ATOM 800 O O . LEU A 1 106 ? -6.628 2.797 3.059 1.00 97.75 106 LEU A O 1
ATOM 804 N N . PHE A 1 107 ? -6.301 1.759 1.094 1.00 97.94 107 PHE A N 1
ATOM 805 C CA . PHE A 1 107 ? -5.002 2.340 0.801 1.00 97.94 107 PHE A CA 1
ATOM 806 C C . PHE A 1 107 ? -5.132 3.278 -0.389 1.00 97.94 107 PHE A C 1
ATOM 808 O O . PHE A 1 107 ? -5.757 2.930 -1.391 1.00 97.94 107 PHE A O 1
ATOM 815 N N . ILE A 1 108 ? -4.532 4.458 -0.278 1.00 98.38 108 ILE A N 1
ATOM 816 C CA . ILE A 1 108 ? -4.449 5.447 -1.348 1.00 98.38 108 ILE A CA 1
ATOM 817 C C . ILE A 1 108 ? -2.977 5.770 -1.573 1.00 98.38 108 ILE A C 1
ATOM 819 O O . ILE A 1 108 ? -2.297 6.281 -0.682 1.00 98.38 108 ILE A O 1
ATOM 823 N N . THR A 1 109 ? -2.496 5.520 -2.784 1.00 98.19 109 THR A N 1
ATOM 824 C CA . THR A 1 109 ? -1.152 5.908 -3.202 1.00 98.19 109 THR A CA 1
ATOM 825 C C . THR A 1 109 ? -1.233 7.105 -4.132 1.00 98.19 109 THR A C 1
ATOM 827 O O . THR A 1 109 ? -1.838 7.065 -5.201 1.00 98.19 109 THR A O 1
ATOM 830 N N . THR A 1 110 ? -0.588 8.184 -3.711 1.00 96.56 110 THR A N 1
ATOM 831 C CA . THR A 1 110 ? -0.444 9.421 -4.471 1.00 96.56 110 THR A CA 1
ATOM 832 C C . THR A 1 110 ? 0.899 9.430 -5.194 1.00 96.56 110 THR A C 1
ATOM 834 O O . THR A 1 110 ? 1.973 9.397 -4.594 1.00 96.56 110 THR A O 1
ATOM 837 N N . ALA A 1 111 ? 0.839 9.475 -6.514 1.00 94.75 111 ALA A N 1
ATOM 838 C CA . ALA A 1 111 ? 1.971 9.648 -7.403 1.00 94.75 111 ALA A CA 1
ATOM 839 C C . ALA A 1 111 ? 1.822 11.015 -8.084 1.00 94.75 111 ALA A C 1
ATOM 841 O O . ALA A 1 111 ? 1.620 11.109 -9.285 1.00 94.75 111 ALA A O 1
ATOM 842 N N . GLU A 1 112 ? 1.831 12.100 -7.303 1.00 92.94 112 GLU A N 1
ATOM 843 C CA . GLU A 1 112 ? 1.842 13.456 -7.877 1.00 92.94 112 GLU A CA 1
ATOM 844 C C . GLU A 1 112 ? 3.224 13.753 -8.466 1.00 92.94 112 GLU A C 1
ATOM 846 O O . GLU A 1 112 ? 3.350 14.112 -9.634 1.00 92.94 112 GLU A O 1
ATOM 851 N N . TRP A 1 113 ? 4.260 13.504 -7.661 1.00 92.12 113 TRP A N 1
ATOM 852 C CA . TRP A 1 113 ? 5.662 13.476 -8.060 1.00 92.12 113 TRP A CA 1
ATOM 853 C C . TRP A 1 113 ? 6.262 12.131 -7.663 1.00 92.12 113 TRP A C 1
ATOM 855 O O . TRP A 1 113 ? 6.241 11.766 -6.488 1.00 92.12 113 TRP A O 1
ATOM 865 N N . SER A 1 114 ? 6.815 11.414 -8.637 1.00 91.88 114 SER A N 1
ATOM 866 C CA . SER A 1 114 ? 7.462 10.120 -8.439 1.00 91.88 114 SER A CA 1
ATOM 867 C C . SER A 1 114 ? 8.971 10.249 -8.621 1.00 91.88 114 SER A C 1
ATOM 869 O O . SER A 1 114 ? 9.484 10.406 -9.732 1.00 91.88 114 SER A O 1
ATOM 871 N N . GLY A 1 115 ? 9.703 10.174 -7.512 1.00 89.81 115 GLY A N 1
ATOM 872 C CA . GLY A 1 115 ? 11.149 9.997 -7.516 1.00 89.81 115 GLY A CA 1
ATOM 873 C C . GLY A 1 115 ? 11.479 8.553 -7.865 1.00 89.81 115 GLY A C 1
ATOM 874 O O . GLY A 1 115 ? 11.199 7.655 -7.082 1.00 89.81 115 GLY A O 1
ATOM 875 N N . HIS A 1 116 ? 12.064 8.311 -9.034 1.00 87.38 116 HIS A N 1
ATOM 876 C CA . HIS A 1 116 ? 12.278 6.951 -9.548 1.00 87.38 116 HIS A CA 1
ATOM 877 C C . HIS A 1 116 ? 13.741 6.490 -9.507 1.00 87.38 116 HIS A C 1
ATOM 879 O O . HIS A 1 116 ? 14.011 5.291 -9.573 1.00 87.38 116 HIS A O 1
ATOM 885 N N . GLN A 1 117 ? 14.686 7.424 -9.338 1.00 82.19 117 GLN A N 1
ATOM 886 C CA . GLN A 1 117 ? 16.123 7.125 -9.328 1.00 82.19 117 GLN A CA 1
ATOM 887 C C . GLN A 1 117 ? 16.813 7.365 -7.979 1.00 82.19 117 GLN A C 1
ATOM 889 O O . GLN A 1 117 ? 17.947 6.931 -7.788 1.00 82.19 117 GLN A O 1
ATOM 894 N N . GLY A 1 118 ? 16.185 8.042 -7.016 1.00 75.81 118 GLY A N 1
ATOM 895 C CA . GLY A 1 118 ? 16.805 8.347 -5.724 1.00 75.81 118 GLY A CA 1
ATOM 896 C C . GLY A 1 118 ? 15.897 9.129 -4.787 1.00 75.81 118 GLY A C 1
ATOM 897 O O . GLY A 1 118 ? 14.861 9.636 -5.208 1.00 75.81 118 GLY A O 1
ATOM 898 N N . ARG A 1 119 ? 16.311 9.226 -3.519 1.00 66.19 119 ARG A N 1
ATOM 899 C CA . ARG A 1 119 ? 15.559 9.876 -2.436 1.00 66.19 119 ARG A CA 1
ATOM 900 C C . ARG A 1 119 ? 15.816 11.390 -2.361 1.00 66.19 119 ARG A C 1
ATOM 902 O O . ARG A 1 119 ? 15.024 12.126 -1.787 1.00 66.19 119 ARG A O 1
ATOM 909 N N . ASP A 1 120 ? 16.918 11.844 -2.943 1.00 64.50 120 ASP A N 1
ATOM 910 C CA . ASP A 1 120 ? 17.607 13.077 -2.572 1.00 64.50 120 ASP A CA 1
ATOM 911 C C . ASP A 1 120 ? 18.041 13.899 -3.800 1.00 64.50 120 ASP A C 1
ATOM 913 O O . ASP A 1 120 ? 19.108 14.498 -3.813 1.00 64.50 120 ASP A O 1
ATOM 917 N N . ASN A 1 121 ? 17.139 14.004 -4.790 1.00 59.88 121 ASN A N 1
ATOM 918 C CA . ASN A 1 121 ? 17.200 14.916 -5.949 1.00 59.88 121 ASN A CA 1
ATOM 919 C C . ASN A 1 121 ? 17.799 14.329 -7.243 1.00 59.88 121 ASN A C 1
ATOM 921 O O . ASN A 1 121 ? 18.786 14.818 -7.789 1.00 59.88 121 ASN A O 1
ATOM 925 N N .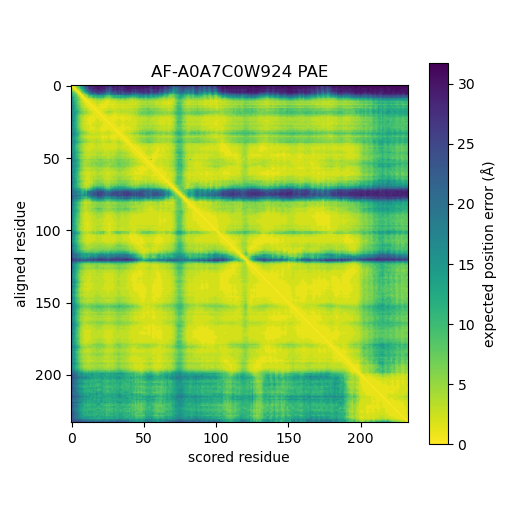 LEU A 1 122 ? 17.141 13.295 -7.771 1.00 68.81 122 LEU A N 1
ATOM 926 C CA . LEU A 1 122 ? 17.349 12.804 -9.134 1.00 68.81 122 LEU A CA 1
ATOM 927 C C . LEU A 1 122 ? 16.031 12.960 -9.901 1.00 68.81 122 LEU A C 1
ATOM 929 O O . LEU A 1 122 ? 15.195 12.065 -9.853 1.00 68.81 122 LEU A O 1
ATOM 933 N N . ASN A 1 123 ? 15.831 14.127 -10.525 1.00 81.81 123 ASN A N 1
ATOM 934 C CA . ASN A 1 123 ? 14.791 14.421 -11.524 1.00 81.81 123 ASN A CA 1
ATOM 935 C C . ASN A 1 123 ? 13.445 13.690 -11.307 1.00 81.81 123 ASN A C 1
ATOM 937 O O . ASN A 1 123 ? 13.105 12.812 -12.103 1.00 81.81 123 ASN A O 1
ATOM 941 N N . PRO A 1 124 ? 12.681 14.004 -10.241 1.00 89.44 124 PRO A N 1
ATOM 942 C CA . PRO A 1 124 ? 11.369 13.396 -10.053 1.00 89.44 124 PRO A CA 1
ATOM 943 C C . PRO A 1 124 ? 10.459 13.730 -11.239 1.00 89.44 124 PRO A C 1
ATOM 945 O O . PRO A 1 124 ? 10.506 14.836 -11.782 1.00 89.44 124 PRO A O 1
ATOM 948 N N . VAL A 1 125 ? 9.609 12.780 -11.621 1.00 92.06 125 VAL A N 1
ATOM 949 C CA . VAL A 1 125 ? 8.650 12.961 -12.715 1.00 92.06 125 VAL A CA 1
ATOM 950 C C . VAL A 1 125 ? 7.281 13.257 -12.127 1.00 92.06 125 VAL A C 1
ATOM 952 O O . VAL A 1 125 ? 6.827 12.555 -11.225 1.00 92.06 125 VAL A O 1
ATOM 955 N N . GLN A 1 126 ? 6.616 14.293 -12.636 1.00 94.19 126 GLN A N 1
ATOM 956 C CA . GLN A 1 126 ? 5.252 14.620 -12.235 1.00 94.19 126 GLN A CA 1
ATOM 957 C C . GLN A 1 126 ? 4.261 13.687 -12.941 1.00 94.19 126 GLN A C 1
ATOM 959 O O . GLN A 1 126 ? 3.777 13.981 -14.034 1.00 94.19 126 GLN A O 1
ATOM 964 N N . THR A 1 127 ? 4.000 12.534 -12.338 1.00 94.12 127 THR A N 1
ATOM 965 C CA . THR A 1 127 ? 3.130 11.491 -12.894 1.00 94.12 127 THR A CA 1
ATOM 966 C C . THR A 1 127 ? 1.653 11.860 -12.781 1.00 94.12 127 THR A C 1
ATOM 968 O O . THR A 1 127 ? 0.901 11.546 -13.697 1.00 94.12 127 THR A O 1
ATOM 971 N N . LYS A 1 128 ? 1.257 12.605 -11.738 1.00 95.44 128 LYS A N 1
ATOM 972 C CA . LYS A 1 128 ? -0.126 13.038 -11.454 1.00 95.44 128 LYS A CA 1
ATOM 973 C C . LYS A 1 128 ? -1.133 11.893 -11.506 1.00 95.44 128 LYS A C 1
ATOM 975 O O . LYS A 1 128 ? -2.143 11.963 -12.202 1.00 95.44 128 LYS A O 1
ATOM 980 N N . ILE A 1 129 ? -0.849 10.823 -10.778 1.00 95.94 129 ILE A N 1
ATOM 981 C CA . ILE A 1 129 ? -1.740 9.669 -10.672 1.00 95.94 129 ILE A CA 1
ATOM 982 C C . ILE A 1 129 ? -2.117 9.474 -9.208 1.00 95.94 129 ILE A C 1
ATOM 984 O O . ILE A 1 129 ? -1.280 9.586 -8.311 1.00 95.94 129 ILE A O 1
ATOM 988 N N . VAL A 1 130 ? -3.382 9.161 -8.953 1.00 96.69 130 VAL A N 1
ATOM 989 C CA . VAL A 1 130 ? -3.844 8.686 -7.646 1.00 96.69 130 VAL A CA 1
ATOM 990 C C . VAL A 1 130 ? -4.402 7.288 -7.825 1.00 96.69 130 VAL A C 1
ATOM 992 O O . VAL A 1 130 ? -5.227 7.058 -8.704 1.00 96.69 130 VAL A O 1
ATOM 995 N N . LEU A 1 131 ? -3.946 6.363 -6.990 1.00 97.38 131 LEU A N 1
ATOM 996 C CA . LEU A 1 131 ? -4.386 4.978 -6.971 1.00 97.38 131 LEU A CA 1
ATOM 997 C C . LEU A 1 131 ? -5.044 4.656 -5.636 1.00 97.38 131 LEU A C 1
ATOM 999 O O . LEU A 1 131 ? -4.649 5.195 -4.603 1.00 97.38 131 LEU A O 1
ATOM 1003 N N . ALA A 1 132 ? -6.005 3.743 -5.649 1.00 97.81 132 ALA A N 1
ATOM 1004 C CA . ALA A 1 132 ? -6.659 3.238 -4.460 1.00 97.81 132 ALA A CA 1
ATOM 1005 C C . ALA A 1 132 ? -6.926 1.735 -4.568 1.00 97.81 132 ALA A C 1
ATOM 1007 O O . ALA A 1 132 ? -7.259 1.215 -5.634 1.00 97.81 132 ALA A O 1
ATOM 1008 N N . SER A 1 133 ? -6.795 1.037 -3.445 1.00 97.88 133 SER A N 1
ATOM 1009 C CA . SER A 1 133 ? -7.084 -0.391 -3.336 1.00 97.88 133 SER A CA 1
ATOM 1010 C C . SER A 1 133 ? -7.368 -0.762 -1.886 1.00 97.88 133 SER A C 1
ATOM 1012 O O . SER A 1 133 ? -6.849 -0.142 -0.958 1.00 97.88 133 SER A O 1
ATOM 1014 N N . THR A 1 134 ? -8.155 -1.811 -1.676 1.00 97.12 134 THR A N 1
ATOM 1015 C CA . THR A 1 134 ? -8.260 -2.477 -0.369 1.00 97.12 134 THR A CA 1
ATOM 1016 C C . THR A 1 134 ? -7.119 -3.475 -0.140 1.00 97.12 134 THR A C 1
ATOM 1018 O O . THR A 1 134 ? -6.988 -4.023 0.952 1.00 97.12 134 THR A O 1
ATOM 1021 N N . ASP A 1 135 ? -6.330 -3.758 -1.178 1.00 97.56 135 ASP A N 1
ATOM 1022 C CA . ASP A 1 135 ? -5.179 -4.657 -1.190 1.00 97.56 135 ASP A CA 1
ATOM 1023 C C . ASP A 1 135 ? -3.871 -3.869 -1.412 1.00 97.56 135 ASP A C 1
ATOM 1025 O O . ASP A 1 135 ? -3.640 -3.390 -2.529 1.00 97.56 135 ASP A O 1
ATOM 1029 N N . PRO A 1 136 ? -3.012 -3.715 -0.382 1.00 97.25 136 PRO A N 1
ATOM 1030 C CA . PRO A 1 136 ? -1.764 -2.979 -0.494 1.00 97.25 136 PRO A CA 1
ATOM 1031 C C . PRO A 1 136 ? -0.705 -3.745 -1.298 1.00 97.25 136 PRO A C 1
ATOM 1033 O O . PRO A 1 136 ? 0.160 -3.091 -1.873 1.00 97.25 136 PRO A O 1
ATOM 1036 N N . LEU A 1 137 ? -0.770 -5.084 -1.394 1.00 97.56 137 LEU A N 1
ATOM 1037 C CA . LEU A 1 137 ? 0.133 -5.863 -2.251 1.00 97.56 137 LEU A CA 1
ATOM 1038 C C . LEU A 1 137 ? -0.152 -5.567 -3.719 1.00 97.56 137 LEU A C 1
ATOM 1040 O O . LEU A 1 137 ? 0.755 -5.166 -4.448 1.00 97.56 137 LEU A O 1
ATOM 1044 N N . ALA A 1 138 ? -1.419 -5.697 -4.125 1.00 98.38 138 ALA A N 1
ATOM 1045 C CA . ALA A 1 138 ? -1.856 -5.356 -5.474 1.00 98.38 138 ALA A CA 1
ATOM 1046 C C . ALA A 1 138 ? -1.542 -3.894 -5.808 1.00 98.38 138 ALA A C 1
ATOM 1048 O O . ALA A 1 138 ? -1.038 -3.601 -6.889 1.00 98.38 138 ALA A O 1
ATOM 1049 N N . LEU A 1 139 ? -1.798 -2.975 -4.870 1.00 98.44 139 LEU A N 1
ATOM 1050 C CA . LEU A 1 139 ? -1.533 -1.551 -5.059 1.00 98.44 139 LEU A CA 1
ATOM 1051 C C . LEU A 1 139 ? -0.047 -1.266 -5.285 1.00 98.44 139 LEU A C 1
ATOM 1053 O O . LEU A 1 139 ? 0.294 -0.562 -6.232 1.00 98.44 139 LEU A O 1
ATOM 1057 N N . ASP A 1 140 ? 0.833 -1.819 -4.452 1.00 98.31 140 ASP A N 1
ATOM 1058 C CA . ASP A 1 140 ? 2.276 -1.578 -4.528 1.00 98.31 140 ASP A CA 1
ATOM 1059 C C . ASP A 1 140 ? 2.908 -2.261 -5.739 1.00 98.31 140 ASP A C 1
ATOM 1061 O O . ASP A 1 140 ? 3.730 -1.648 -6.428 1.00 98.31 140 ASP A O 1
ATOM 1065 N N . TYR A 1 141 ? 2.492 -3.494 -6.039 1.00 98.56 141 TYR A N 1
ATOM 1066 C CA . TYR A 1 141 ? 2.897 -4.196 -7.252 1.00 98.56 141 TYR A CA 1
ATOM 1067 C C . TYR A 1 141 ? 2.489 -3.388 -8.490 1.00 98.56 141 TYR A C 1
ATOM 1069 O O . TYR A 1 141 ? 3.340 -3.042 -9.312 1.00 98.56 141 TYR A O 1
ATOM 1077 N N . TRP A 1 142 ? 1.204 -3.036 -8.611 1.00 98.38 142 TRP A N 1
ATOM 1078 C CA . TRP A 1 142 ? 0.674 -2.357 -9.793 1.00 98.38 142 TRP A CA 1
ATOM 1079 C C . TRP A 1 142 ? 1.300 -0.974 -9.962 1.00 98.38 142 TRP A C 1
ATOM 1081 O O . TRP A 1 142 ? 1.794 -0.644 -11.040 1.00 98.38 142 TRP A O 1
ATOM 1091 N N . ALA A 1 143 ? 1.351 -0.181 -8.886 1.00 98.06 143 ALA A N 1
ATOM 1092 C CA . ALA A 1 143 ? 1.942 1.153 -8.907 1.00 98.06 143 ALA A CA 1
ATOM 1093 C C . ALA A 1 143 ? 3.412 1.103 -9.326 1.00 98.06 143 ALA A C 1
ATOM 1095 O O . ALA A 1 143 ? 3.863 1.918 -10.132 1.00 98.06 143 ALA A O 1
ATOM 1096 N N . SER A 1 144 ? 4.170 0.130 -8.817 1.00 97.69 144 SER A N 1
ATOM 1097 C CA . SER A 1 144 ? 5.562 0.002 -9.214 1.00 97.69 144 SER A CA 1
ATOM 1098 C C . SER A 1 144 ? 5.710 -0.394 -10.681 1.00 97.69 144 SER A C 1
ATOM 1100 O O . SER A 1 144 ? 6.454 0.258 -11.410 1.00 97.69 144 SER A O 1
ATOM 1102 N N . LYS A 1 145 ? 4.976 -1.413 -11.138 1.00 97.94 145 LYS A N 1
ATOM 1103 C CA . LYS A 1 145 ? 5.077 -1.934 -12.507 1.00 97.94 145 LYS A CA 1
ATOM 1104 C C . LYS A 1 145 ? 4.642 -0.927 -13.568 1.00 97.94 145 LYS A C 1
ATOM 1106 O O . LYS A 1 145 ? 5.308 -0.799 -14.591 1.00 97.94 145 LYS A O 1
ATOM 1111 N N . HIS A 1 146 ? 3.539 -0.222 -13.324 1.00 96.88 146 HIS A N 1
ATOM 1112 C CA . HIS A 1 146 ? 2.871 0.602 -14.338 1.00 96.88 146 HIS A CA 1
ATOM 1113 C C . HIS A 1 146 ? 3.194 2.087 -14.239 1.00 96.88 146 HIS A C 1
ATOM 1115 O O . HIS A 1 146 ? 3.060 2.798 -15.231 1.00 96.88 146 HIS A O 1
ATOM 1121 N N . ILE A 1 147 ? 3.649 2.565 -13.077 1.00 96.25 147 ILE A N 1
ATOM 1122 C CA . ILE A 1 147 ? 4.018 3.973 -12.894 1.00 96.25 147 ILE A CA 1
ATOM 1123 C C . ILE A 1 147 ? 5.520 4.116 -12.705 1.00 96.25 147 ILE A C 1
ATOM 1125 O O . ILE A 1 147 ? 6.148 4.846 -13.459 1.00 96.25 147 ILE A O 1
ATOM 1129 N N . LEU A 1 148 ? 6.116 3.458 -11.707 1.00 94.75 148 LEU A N 1
ATOM 1130 C CA . LEU A 1 148 ? 7.484 3.779 -11.286 1.00 94.75 148 LEU A CA 1
ATOM 1131 C C . LEU A 1 148 ? 8.566 3.147 -12.177 1.00 94.75 148 LEU A C 1
ATOM 1133 O O . LEU A 1 148 ? 9.538 3.813 -12.532 1.00 94.75 148 LEU A O 1
ATOM 1137 N N . PHE A 1 149 ? 8.414 1.873 -12.534 1.00 95.81 149 PHE A N 1
ATOM 1138 C CA . PHE A 1 149 ? 9.354 1.123 -13.370 1.00 95.81 149 PHE A CA 1
ATOM 1139 C C . PHE A 1 149 ? 9.493 1.709 -14.789 1.00 95.81 149 PHE A C 1
ATOM 1141 O O . PHE A 1 149 ? 10.635 1.885 -15.227 1.00 95.81 149 PHE A O 1
ATOM 1148 N N . PRO A 1 150 ? 8.409 2.117 -15.487 1.00 95.81 150 PRO A N 1
ATOM 1149 C CA . PRO A 1 150 ? 8.500 2.694 -16.830 1.00 95.81 150 PRO A CA 1
ATOM 1150 C C . PRO A 1 150 ? 9.217 4.049 -16.895 1.00 95.81 150 PRO A C 1
ATOM 1152 O O . PRO A 1 150 ? 9.692 4.426 -17.964 1.00 95.81 150 PRO A O 1
ATOM 1155 N N . LEU A 1 151 ? 9.352 4.771 -15.773 1.00 93.50 151 LEU A N 1
ATOM 1156 C CA . LEU A 1 151 ? 10.161 6.002 -15.716 1.00 93.50 151 LEU A CA 1
ATOM 1157 C C . LEU A 1 151 ? 11.658 5.724 -15.926 1.00 93.50 151 LEU A C 1
ATOM 1159 O O . LEU A 1 151 ? 12.427 6.622 -16.268 1.00 93.50 151 LEU A O 1
ATOM 116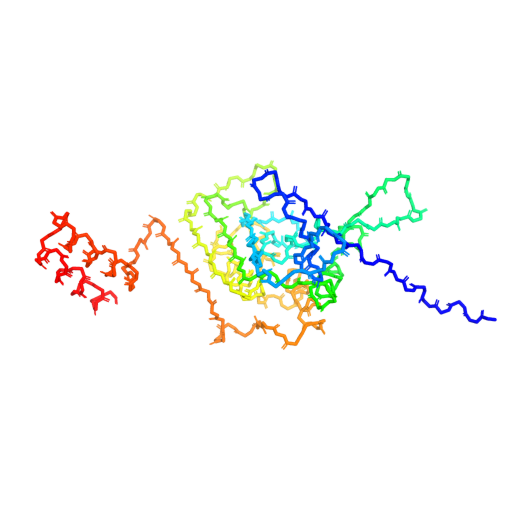3 N N . GLY A 1 152 ? 12.073 4.476 -15.727 1.00 91.56 152 GLY A N 1
ATOM 1164 C CA . GLY A 1 152 ? 13.394 3.972 -16.050 1.00 91.56 152 GLY A CA 1
ATOM 1165 C C . GLY A 1 152 ? 14.529 4.502 -15.167 1.00 91.56 152 GLY A C 1
ATOM 1166 O O . GLY A 1 152 ? 14.329 4.866 -14.007 1.00 91.56 152 GLY A O 1
ATOM 1167 N N . GLY A 1 153 ? 15.749 4.517 -15.706 1.00 89.00 153 GLY A N 1
ATOM 1168 C CA . GLY A 1 153 ? 16.959 4.986 -15.020 1.00 89.00 153 GLY A CA 1
ATOM 1169 C C . GLY A 1 153 ? 17.794 3.874 -14.379 1.00 89.00 153 GLY A C 1
ATOM 1170 O O . GLY A 1 153 ? 17.389 2.716 -14.310 1.00 89.00 153 GLY A O 1
ATOM 1171 N N . GLU A 1 154 ? 18.980 4.223 -13.875 1.00 89.06 154 GLU A N 1
ATOM 1172 C CA . GLU A 1 154 ? 19.981 3.242 -13.406 1.00 89.06 154 GLU A CA 1
ATOM 1173 C C . GLU A 1 154 ? 19.494 2.364 -12.244 1.00 89.06 154 GLU A C 1
ATOM 1175 O O . GLU A 1 154 ? 19.999 1.264 -12.028 1.00 89.06 154 GLU A O 1
ATOM 1180 N N . ARG A 1 155 ? 18.498 2.842 -11.490 1.00 90.00 155 ARG A N 1
ATOM 1181 C CA . ARG A 1 155 ? 17.941 2.153 -10.320 1.00 90.00 155 ARG A CA 1
ATOM 1182 C C . ARG A 1 155 ? 16.583 1.497 -10.574 1.00 90.00 155 ARG A C 1
ATOM 1184 O O . ARG A 1 155 ? 16.019 0.923 -9.645 1.00 90.00 155 ARG A O 1
ATOM 1191 N N . GLN A 1 156 ? 16.076 1.527 -11.811 1.00 91.50 156 GLN A N 1
ATOM 1192 C CA . GLN A 1 156 ? 14.741 1.011 -12.152 1.00 91.50 156 GLN A CA 1
ATOM 1193 C C . GLN A 1 156 ? 14.549 -0.457 -11.747 1.00 91.50 156 GLN A C 1
ATOM 1195 O O . GLN A 1 156 ? 13.479 -0.841 -11.291 1.00 91.50 156 GLN A O 1
ATOM 1200 N N . ILE A 1 157 ? 15.606 -1.269 -11.850 1.00 94.19 157 ILE A N 1
ATOM 1201 C CA . ILE A 1 157 ? 15.561 -2.716 -11.600 1.00 94.19 157 ILE A CA 1
ATOM 1202 C C . ILE A 1 157 ? 15.228 -3.074 -10.147 1.00 94.19 157 ILE A C 1
ATOM 1204 O O . ILE A 1 157 ? 14.776 -4.181 -9.868 1.00 94.19 157 ILE A O 1
ATOM 1208 N N . TYR A 1 158 ? 15.440 -2.142 -9.214 1.00 94.62 158 TYR A N 1
ATOM 1209 C CA . TYR A 1 158 ? 15.083 -2.320 -7.806 1.00 94.62 158 TYR A CA 1
ATOM 1210 C C . TYR A 1 158 ? 13.607 -2.021 -7.529 1.00 94.62 158 TYR A C 1
ATOM 1212 O O . TYR A 1 158 ? 13.116 -2.389 -6.465 1.00 94.62 158 TYR A O 1
ATOM 1220 N N . ASN A 1 159 ? 12.922 -1.358 -8.464 1.00 93.62 159 ASN A N 1
ATOM 1221 C CA . ASN A 1 159 ? 11.487 -1.103 -8.400 1.00 93.62 159 ASN A CA 1
ATOM 1222 C C . ASN A 1 159 ? 10.690 -2.243 -9.042 1.00 93.62 159 ASN A C 1
ATOM 1224 O O . ASN A 1 159 ? 9.541 -2.441 -8.681 1.00 93.62 159 ASN A O 1
ATOM 1228 N N . ASP A 1 160 ? 11.283 -2.998 -9.965 1.00 96.50 160 ASP A N 1
ATOM 1229 C CA . ASP A 1 160 ? 10.591 -4.043 -10.719 1.00 96.50 160 ASP A CA 1
ATOM 1230 C C . ASP A 1 160 ? 9.959 -5.116 -9.800 1.00 96.50 160 ASP A C 1
ATOM 1232 O O . ASP A 1 160 ? 10.695 -5.864 -9.144 1.00 96.50 160 ASP A O 1
ATOM 1236 N N . PRO A 1 161 ? 8.617 -5.212 -9.726 1.00 97.62 161 PRO A N 1
ATOM 1237 C CA . PRO A 1 161 ? 7.956 -6.242 -8.932 1.00 97.62 161 PRO A CA 1
ATOM 1238 C C . PRO A 1 161 ? 7.947 -7.623 -9.616 1.00 97.62 161 PRO A C 1
ATOM 1240 O O . PRO A 1 161 ? 7.629 -8.617 -8.961 1.00 97.62 161 PRO A O 1
ATOM 1243 N N . ASP A 1 162 ? 8.320 -7.715 -10.896 1.00 98.12 162 ASP A N 1
ATOM 1244 C CA . ASP A 1 162 ? 8.481 -8.986 -11.617 1.00 9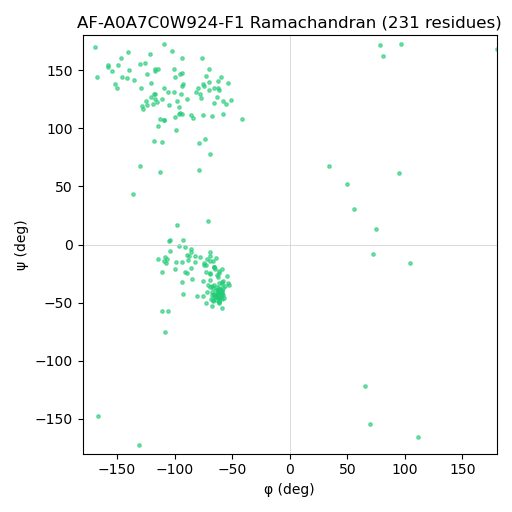8.12 162 ASP A CA 1
ATOM 1245 C C . ASP A 1 162 ? 9.889 -9.570 -11.487 1.00 98.12 162 ASP A C 1
ATOM 1247 O O . ASP A 1 162 ? 10.115 -10.753 -11.758 1.00 98.12 162 ASP A O 1
ATOM 1251 N N . ASN A 1 163 ? 10.844 -8.776 -11.008 1.00 97.44 163 ASN A N 1
ATOM 1252 C CA . ASN A 1 163 ? 12.167 -9.267 -10.670 1.00 97.44 163 ASN A CA 1
ATOM 1253 C C . ASN A 1 163 ? 12.106 -10.084 -9.369 1.00 97.44 163 ASN A C 1
ATOM 1255 O O . ASN A 1 163 ? 12.286 -9.542 -8.281 1.00 97.44 163 ASN A O 1
ATOM 1259 N N . MET A 1 164 ? 11.892 -11.398 -9.489 1.00 96.69 164 MET A N 1
ATOM 1260 C CA . MET A 1 164 ? 11.806 -12.351 -8.366 1.00 96.69 164 MET A CA 1
ATOM 1261 C C . MET A 1 164 ? 13.026 -12.327 -7.432 1.00 96.69 164 MET A C 1
ATOM 1263 O O . MET A 1 164 ? 12.914 -12.610 -6.239 1.00 96.69 164 MET A O 1
ATOM 1267 N N . ASP A 1 165 ? 14.195 -11.950 -7.949 1.00 96.06 165 ASP A N 1
ATOM 1268 C CA . ASP A 1 165 ? 15.413 -11.807 -7.152 1.00 96.06 165 ASP A CA 1
ATOM 1269 C C . ASP A 1 165 ? 15.593 -10.403 -6.559 1.00 96.06 165 ASP A C 1
ATOM 1271 O O . ASP A 1 165 ? 16.468 -10.195 -5.706 1.00 96.06 165 ASP A O 1
ATOM 1275 N N . GLY A 1 166 ? 14.755 -9.457 -6.974 1.00 96.06 166 GLY A N 1
ATOM 1276 C CA . GLY A 1 166 ? 14.773 -8.059 -6.583 1.00 96.06 166 GLY A CA 1
ATOM 1277 C C . GLY A 1 166 ? 14.342 -7.826 -5.131 1.00 96.06 166 GLY A C 1
ATOM 1278 O O . GLY A 1 166 ? 13.538 -8.575 -4.569 1.00 96.06 166 GLY A O 1
ATOM 1279 N N . PRO A 1 167 ? 14.856 -6.757 -4.496 1.00 95.56 167 PRO A N 1
ATOM 1280 C CA . PRO A 1 167 ? 14.546 -6.437 -3.104 1.00 95.56 167 PRO A CA 1
ATOM 1281 C C . PRO A 1 167 ? 13.058 -6.146 -2.891 1.00 95.56 167 PRO A C 1
ATOM 1283 O O . PRO A 1 167 ? 12.491 -6.555 -1.881 1.00 95.56 167 PRO A O 1
ATOM 1286 N N . PHE A 1 168 ? 12.428 -5.449 -3.842 1.00 97.38 168 PHE A N 1
ATOM 1287 C CA . PHE A 1 168 ? 11.027 -5.070 -3.743 1.00 97.38 168 PHE A CA 1
ATOM 1288 C C . PHE A 1 168 ? 10.111 -6.288 -3.800 1.00 97.38 168 PHE A C 1
ATOM 1290 O O . PHE A 1 168 ? 9.274 -6.464 -2.919 1.00 97.38 168 PHE A O 1
ATOM 1297 N N . ARG A 1 169 ? 10.326 -7.174 -4.779 1.00 97.88 169 ARG A N 1
ATOM 1298 C CA . ARG A 1 169 ? 9.547 -8.403 -4.896 1.00 97.88 169 ARG A CA 1
ATOM 1299 C C . ARG A 1 169 ? 9.693 -9.288 -3.658 1.00 97.88 169 ARG A C 1
ATOM 1301 O O . ARG A 1 169 ? 8.687 -9.684 -3.087 1.00 97.88 169 ARG A O 1
ATOM 1308 N N . LYS A 1 170 ? 10.916 -9.487 -3.156 1.00 97.94 170 LYS A N 1
ATOM 1309 C CA . LYS A 1 170 ? 11.153 -10.238 -1.907 1.00 97.94 170 LYS A CA 1
ATOM 1310 C C . LYS A 1 170 ? 10.442 -9.627 -0.699 1.00 97.94 170 LYS A C 1
ATOM 1312 O O . LYS A 1 170 ? 9.938 -10.362 0.142 1.00 97.94 170 LYS A O 1
ATOM 1317 N N . PHE A 1 171 ? 10.401 -8.298 -0.598 1.00 97.81 171 PHE A N 1
ATOM 1318 C CA . PHE A 1 171 ? 9.659 -7.607 0.459 1.00 97.81 171 PHE A CA 1
ATOM 1319 C C . PHE A 1 171 ? 8.152 -7.896 0.370 1.00 97.81 171 PHE A C 1
ATOM 1321 O O . PHE A 1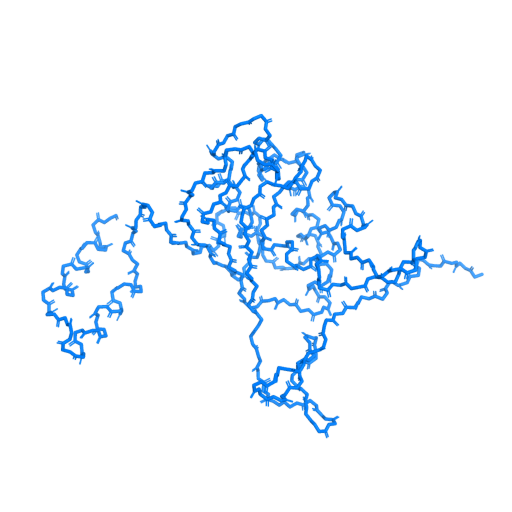 171 ? 7.540 -8.222 1.386 1.00 97.81 171 PHE A O 1
ATOM 1328 N N . LEU A 1 172 ? 7.573 -7.841 -0.835 1.00 98.19 172 LEU A N 1
ATOM 1329 C CA . LEU A 1 172 ? 6.165 -8.176 -1.066 1.00 98.19 172 LEU A CA 1
ATOM 1330 C C . LEU A 1 172 ? 5.866 -9.661 -0.804 1.00 98.19 172 LEU A C 1
ATOM 1332 O O . LEU A 1 172 ? 4.868 -9.968 -0.161 1.00 98.19 172 LEU A O 1
ATOM 1336 N N . ASP A 1 173 ? 6.736 -10.576 -1.240 1.00 98.19 173 ASP A N 1
ATOM 1337 C CA . ASP A 1 173 ? 6.571 -12.017 -1.007 1.00 98.19 173 ASP A CA 1
ATOM 1338 C C . ASP A 1 173 ? 6.594 -12.349 0.493 1.00 98.19 173 ASP A C 1
ATOM 1340 O O . ASP A 1 173 ? 5.795 -13.158 0.954 1.00 98.19 173 ASP A O 1
ATOM 1344 N N . LEU A 1 174 ? 7.483 -11.719 1.270 1.00 97.81 174 LEU A N 1
ATOM 1345 C CA . LEU A 1 174 ? 7.541 -11.926 2.720 1.00 97.81 174 LEU A CA 1
ATOM 1346 C C . LEU A 1 174 ? 6.297 -11.388 3.430 1.00 97.81 174 LEU A C 1
ATOM 1348 O O . LEU A 1 174 ? 5.825 -12.026 4.363 1.00 97.81 174 LEU A O 1
ATOM 1352 N N . TYR A 1 175 ? 5.740 -10.258 2.986 1.00 97.44 175 TYR A N 1
ATOM 1353 C CA . TYR A 1 175 ? 4.438 -9.800 3.480 1.00 97.44 175 TYR A CA 1
ATOM 1354 C C . TYR A 1 175 ? 3.341 -10.818 3.149 1.00 97.44 175 TYR A C 1
ATOM 1356 O O . TYR A 1 175 ? 2.588 -11.220 4.032 1.00 97.44 175 TYR A O 1
ATOM 1364 N N . ALA A 1 176 ? 3.278 -11.266 1.891 1.00 97.75 176 ALA A N 1
ATOM 1365 C CA . ALA A 1 176 ? 2.256 -12.186 1.396 1.00 97.75 176 ALA A CA 1
ATOM 1366 C C . ALA A 1 176 ? 2.292 -13.564 2.079 1.00 97.75 176 ALA A C 1
ATOM 1368 O O . ALA A 1 176 ? 1.271 -14.233 2.149 1.00 97.75 176 ALA A O 1
ATOM 1369 N N . GLN A 1 177 ? 3.445 -13.991 2.599 1.00 97.81 177 GLN A N 1
ATOM 1370 C CA . GLN A 1 177 ? 3.564 -15.232 3.376 1.00 97.81 177 GLN A CA 1
ATOM 1371 C C . GLN A 1 177 ? 2.872 -15.163 4.740 1.00 97.81 177 GLN A C 1
ATOM 1373 O O . GLN A 1 177 ? 2.512 -16.201 5.292 1.00 97.81 177 GLN A O 1
ATOM 1378 N N . GLU A 1 178 ? 2.700 -13.963 5.294 1.00 96.75 178 GLU A N 1
ATOM 1379 C CA . GLU A 1 178 ? 2.147 -13.779 6.636 1.00 96.75 178 GLU A CA 1
ATOM 1380 C C . GLU A 1 178 ? 0.640 -13.551 6.643 1.00 96.75 178 GLU A C 1
ATOM 1382 O O . GLU A 1 178 ? 0.021 -13.677 7.699 1.00 96.75 178 GLU A O 1
ATOM 1387 N N . VAL A 1 179 ? 0.051 -13.231 5.492 1.00 95.50 179 VAL A N 1
ATOM 1388 C CA . VAL A 1 179 ? -1.374 -12.933 5.341 1.00 95.50 179 VAL A CA 1
ATOM 1389 C C . VAL A 1 179 ? -2.060 -13.947 4.427 1.00 95.50 179 VAL A C 1
ATOM 1391 O O . VAL A 1 179 ? -1.456 -14.495 3.514 1.00 95.50 179 VAL A O 1
ATOM 1394 N N . ASP A 1 180 ? -3.347 -14.189 4.649 1.00 93.81 180 ASP A N 1
ATOM 1395 C CA . ASP A 1 180 ? -4.193 -15.067 3.829 1.00 93.81 180 ASP A CA 1
ATOM 1396 C C . ASP A 1 180 ? -5.043 -14.292 2.804 1.00 93.81 180 ASP A C 1
ATOM 1398 O O . ASP A 1 180 ? -6.023 -14.808 2.263 1.00 93.81 180 ASP A O 1
ATOM 1402 N N . TRP A 1 181 ? -4.673 -13.038 2.536 1.00 92.62 181 TRP A N 1
ATOM 1403 C CA . TRP A 1 181 ? -5.400 -12.118 1.672 1.00 92.62 181 TRP A CA 1
ATOM 1404 C C . TRP A 1 181 ? -4.454 -11.280 0.808 1.00 92.62 181 TRP A C 1
ATOM 1406 O O . TRP A 1 181 ? -3.256 -11.174 1.066 1.00 92.62 181 TRP A O 1
ATOM 1416 N N . GLY A 1 182 ? -5.037 -10.646 -0.208 1.00 94.25 182 GLY A N 1
ATOM 1417 C CA . GLY A 1 182 ? -4.306 -9.891 -1.218 1.00 94.25 182 GLY A CA 1
ATOM 1418 C C . GLY A 1 182 ? -3.651 -10.789 -2.267 1.00 94.25 182 GLY A C 1
ATOM 1419 O O . GLY A 1 182 ? -3.686 -12.016 -2.165 1.00 94.25 182 GLY A O 1
ATOM 1420 N N . THR A 1 183 ? -3.103 -10.190 -3.322 1.00 96.94 183 THR A N 1
ATOM 1421 C CA . THR A 1 183 ? -2.536 -10.948 -4.443 1.00 96.94 183 THR A CA 1
ATOM 1422 C C . THR A 1 183 ? -1.314 -10.277 -5.064 1.00 96.94 183 THR A C 1
ATOM 1424 O O . THR A 1 183 ? -1.222 -9.055 -5.186 1.00 96.94 183 THR A O 1
ATOM 1427 N N . LEU A 1 184 ? -0.367 -11.114 -5.494 1.00 97.31 184 LEU A N 1
ATOM 1428 C CA . LEU A 1 184 ? 0.746 -10.746 -6.376 1.00 97.31 184 LEU A CA 1
ATOM 1429 C C . LEU A 1 184 ? 0.529 -11.254 -7.809 1.00 97.31 184 LEU A C 1
ATOM 1431 O O . LEU A 1 184 ? 1.398 -11.081 -8.663 1.00 97.31 184 LEU A O 1
ATOM 1435 N N . ASN A 1 185 ? -0.616 -11.885 -8.085 1.00 96.94 185 ASN A N 1
ATOM 1436 C CA . ASN A 1 185 ? -1.036 -12.232 -9.433 1.00 96.94 185 ASN A CA 1
ATOM 1437 C C . ASN A 1 185 ? -1.723 -11.018 -10.063 1.00 96.94 185 ASN A C 1
ATOM 1439 O O . ASN A 1 185 ? -2.845 -10.672 -9.705 1.00 96.94 185 ASN A O 1
ATOM 1443 N N . GLU A 1 186 ? -1.063 -10.396 -11.036 1.00 95.69 186 GLU A N 1
ATOM 1444 C CA . GLU A 1 186 ? -1.558 -9.196 -11.716 1.00 95.69 186 GLU A CA 1
ATOM 1445 C C . GLU A 1 186 ? -2.977 -9.346 -12.284 1.00 95.69 186 GLU A C 1
ATOM 1447 O O . GLU A 1 186 ? -3.762 -8.403 -12.234 1.00 95.69 186 GLU A O 1
ATOM 1452 N N . SER A 1 187 ? -3.343 -10.539 -12.761 1.00 96.31 187 SER A N 1
ATOM 1453 C CA . SER A 1 187 ? -4.680 -10.797 -13.318 1.00 96.31 187 SER A CA 1
ATOM 1454 C C . SER A 1 187 ? -5.814 -10.784 -12.285 1.00 96.31 187 SER A C 1
ATOM 1456 O O . SER A 1 187 ? -6.982 -10.704 -12.661 1.00 96.31 187 SER A O 1
ATOM 1458 N N . GLU A 1 188 ? -5.483 -10.845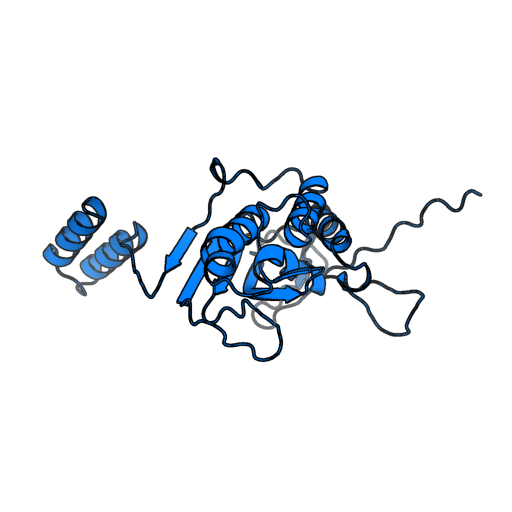 -10.995 1.00 96.50 188 GLU A N 1
ATOM 1459 C CA . GLU A 1 188 ? -6.430 -10.831 -9.876 1.00 96.50 188 GLU A CA 1
ATOM 1460 C C . GLU A 1 188 ? -6.468 -9.471 -9.161 1.00 96.50 188 GLU A C 1
ATOM 1462 O O . GLU A 1 188 ? -7.281 -9.263 -8.258 1.00 96.50 188 GLU A O 1
ATOM 1467 N N . MET A 1 189 ? -5.588 -8.537 -9.535 1.00 97.25 189 MET A N 1
ATOM 1468 C CA . MET A 1 189 ? -5.449 -7.257 -8.848 1.00 97.25 189 MET A CA 1
ATOM 1469 C C . MET A 1 189 ? -6.653 -6.352 -9.094 1.00 97.25 189 MET A C 1
ATOM 1471 O O . MET A 1 189 ? -7.063 -6.105 -10.227 1.00 97.25 189 MET A O 1
ATOM 1475 N N . MET A 1 190 ? -7.168 -5.772 -8.012 1.00 95.38 190 MET A N 1
ATOM 1476 C CA . MET A 1 190 ? -8.208 -4.749 -8.059 1.00 95.38 190 MET A CA 1
ATOM 1477 C C . MET A 1 190 ? -7.636 -3.405 -7.616 1.00 95.38 190 MET A C 1
ATOM 1479 O O . MET A 1 190 ? -7.697 -3.051 -6.442 1.00 95.38 190 MET A O 1
ATOM 1483 N N . VAL A 1 191 ? -7.086 -2.651 -8.566 1.00 95.94 191 VAL A N 1
ATOM 1484 C CA . VAL A 1 191 ? -6.540 -1.308 -8.332 1.00 95.94 191 VAL A CA 1
ATOM 1485 C C . VAL A 1 191 ? -7.367 -0.297 -9.113 1.00 95.94 191 VAL A C 1
ATOM 1487 O O . VAL A 1 191 ? -7.511 -0.404 -10.328 1.00 95.94 191 VAL A O 1
ATOM 1490 N N . GLN A 1 192 ? -7.923 0.681 -8.405 1.00 94.06 192 GLN A N 1
ATOM 1491 C CA . GLN A 1 192 ? -8.608 1.818 -9.011 1.00 94.06 192 GLN A CA 1
ATOM 1492 C C . GLN A 1 192 ? -7.615 2.961 -9.160 1.00 94.06 192 GLN A C 1
ATOM 1494 O O . GLN A 1 192 ? -6.860 3.243 -8.233 1.00 94.06 192 GLN A O 1
ATOM 1499 N N . GLY A 1 193 ? -7.620 3.635 -10.303 1.00 91.62 193 GLY A N 1
ATOM 1500 C CA . GLY A 1 193 ? -6.687 4.718 -10.575 1.00 91.62 193 GLY A CA 1
ATOM 1501 C C . GLY A 1 193 ? -7.343 5.879 -11.298 1.00 91.62 193 GLY A C 1
ATOM 1502 O O . GLY A 1 193 ? -8.278 5.692 -12.071 1.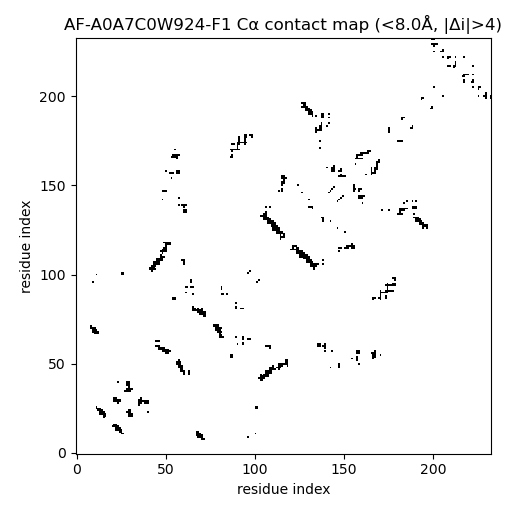00 91.62 193 GLY A O 1
ATOM 1503 N N . PHE A 1 194 ? -6.827 7.077 -11.051 1.00 91.88 194 PHE A N 1
ATOM 1504 C CA . PHE A 1 194 ? -7.131 8.264 -11.833 1.00 91.88 194 PHE A CA 1
ATOM 1505 C C . PHE A 1 194 ? -5.821 8.913 -12.276 1.00 91.88 194 PHE A C 1
ATOM 1507 O O . PHE A 1 194 ? -5.028 9.352 -11.440 1.00 91.88 194 PHE A O 1
ATOM 1514 N N . ASP A 1 195 ? -5.599 8.950 -13.589 1.00 93.00 195 ASP A N 1
ATOM 1515 C CA . ASP A 1 195 ? -4.481 9.644 -14.225 1.00 93.00 195 ASP A CA 1
ATOM 1516 C C . ASP A 1 195 ? -4.945 11.039 -14.655 1.00 93.00 195 ASP A C 1
ATOM 1518 O O . ASP A 1 195 ? -5.790 11.191 -15.536 1.00 93.00 195 ASP A O 1
ATOM 1522 N N . PHE A 1 196 ? -4.400 12.078 -14.026 1.00 91.94 196 PHE A N 1
ATOM 1523 C CA . PHE A 1 196 ? -4.759 13.461 -14.336 1.00 91.94 196 PHE A CA 1
ATOM 1524 C C . PHE A 1 196 ? -4.152 13.958 -15.655 1.00 91.94 196 PHE A C 1
ATOM 1526 O O . PHE A 1 196 ? -4.607 14.977 -16.177 1.00 91.94 196 PHE A O 1
ATOM 1533 N N . ASN A 1 197 ? -3.131 13.287 -16.192 1.00 90.38 197 ASN A N 1
ATOM 1534 C CA . ASN A 1 197 ? -2.578 13.590 -17.512 1.00 90.38 197 ASN A CA 1
ATOM 1535 C C . ASN A 1 197 ? -3.366 12.894 -18.632 1.00 90.38 197 ASN A C 1
ATOM 1537 O O . ASN A 1 197 ? -3.453 13.443 -19.729 1.00 90.38 197 ASN A O 1
ATOM 1541 N N . ASN A 1 198 ? -3.966 11.735 -18.351 1.00 89.38 198 ASN A N 1
ATOM 1542 C CA . ASN A 1 198 ? -4.795 10.974 -19.290 1.00 89.38 198 ASN A CA 1
ATOM 1543 C C . ASN A 1 198 ? -6.140 10.596 -18.643 1.00 89.38 198 ASN A C 1
ATOM 1545 O O . ASN A 1 198 ? -6.382 9.417 -18.365 1.00 89.38 198 ASN A O 1
ATOM 1549 N N . PRO A 1 199 ? -7.020 11.576 -18.363 1.00 84.75 199 PRO A N 1
ATOM 1550 C CA . PRO A 1 199 ? -8.276 11.302 -17.683 1.00 84.75 199 PRO A CA 1
ATOM 1551 C C . PRO A 1 199 ? -9.149 10.384 -18.539 1.00 84.75 199 PRO A C 1
ATOM 1553 O O . PRO A 1 199 ? -9.434 10.681 -19.698 1.00 84.75 199 PRO A O 1
ATOM 1556 N N . THR A 1 200 ? -9.595 9.281 -17.946 1.00 84.81 200 THR A N 1
ATOM 1557 C CA . THR A 1 200 ? -10.630 8.413 -18.513 1.00 84.81 200 THR A CA 1
ATOM 1558 C C . THR A 1 200 ? -11.955 8.711 -17.835 1.00 84.81 200 THR A C 1
ATOM 1560 O O . THR A 1 200 ? -12.005 9.135 -16.677 1.00 84.81 200 THR A O 1
ATOM 1563 N N . ILE A 1 201 ? -13.049 8.510 -18.559 1.00 86.25 201 ILE A N 1
ATOM 1564 C CA . ILE A 1 201 ? -14.382 8.658 -17.992 1.00 86.25 201 ILE A CA 1
ATOM 1565 C C . ILE A 1 201 ? -14.652 7.416 -17.162 1.00 86.25 201 ILE A C 1
ATOM 1567 O O . ILE A 1 201 ? -14.540 6.286 -17.633 1.00 86.25 201 ILE A O 1
ATOM 1571 N N . SER A 1 202 ? -15.014 7.615 -15.905 1.00 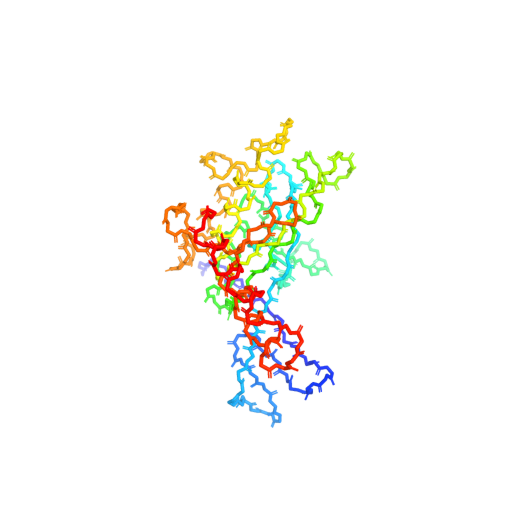83.19 202 SER A N 1
ATOM 1572 C CA . SER A 1 202 ? -15.396 6.526 -15.020 1.00 83.19 202 SER A CA 1
ATOM 1573 C C . SER A 1 202 ? -16.912 6.458 -14.863 1.00 83.19 202 SER A C 1
ATOM 1575 O O . SER A 1 202 ? -17.647 7.413 -15.133 1.00 83.19 202 SER A O 1
ATOM 1577 N N . ARG A 1 203 ? -17.408 5.344 -14.315 1.00 83.94 203 ARG A N 1
ATOM 1578 C CA . ARG A 1 203 ? -18.812 5.267 -13.895 1.00 83.94 203 ARG A CA 1
ATOM 1579 C C . ARG A 1 203 ? -19.162 6.347 -12.863 1.00 83.94 203 ARG A C 1
ATOM 1581 O O . ARG A 1 203 ? -20.282 6.851 -12.856 1.00 83.94 203 ARG A O 1
ATOM 1588 N N . PHE A 1 204 ? -18.195 6.735 -12.034 1.00 83.81 204 PHE A N 1
ATOM 1589 C CA . PHE A 1 204 ? -18.364 7.797 -11.051 1.00 83.81 204 PHE A CA 1
ATOM 1590 C C . PHE A 1 204 ? -18.583 9.167 -11.708 1.00 83.81 204 PHE A C 1
ATOM 1592 O O . PHE A 1 204 ? -19.371 9.968 -11.205 1.00 83.81 204 PHE A O 1
ATOM 1599 N N . ASP A 1 205 ? -17.952 9.433 -12.854 1.00 88.25 205 ASP A N 1
ATOM 1600 C CA . ASP A 1 205 ? -18.190 10.664 -13.613 1.00 88.25 205 ASP A CA 1
ATOM 1601 C C . ASP A 1 205 ? -19.627 10.738 -14.133 1.00 88.25 205 ASP A C 1
ATOM 1603 O O . ASP A 1 205 ? -20.258 11.794 -14.023 1.00 88.25 205 ASP A O 1
ATOM 1607 N N . ILE A 1 206 ? -20.175 9.604 -14.586 1.00 92.50 206 ILE A N 1
ATOM 1608 C CA . ILE A 1 206 ? -21.588 9.476 -14.971 1.00 92.50 206 ILE A CA 1
ATOM 1609 C C . ILE A 1 206 ? -22.503 9.762 -13.773 1.00 92.50 206 ILE A C 1
ATOM 1611 O O . ILE A 1 206 ? -23.411 10.591 -13.856 1.00 92.50 206 ILE A O 1
ATOM 1615 N N . ASP A 1 207 ? -22.263 9.122 -12.629 1.00 93.75 207 ASP A N 1
ATOM 1616 C CA . ASP A 1 207 ? -23.106 9.320 -11.444 1.00 93.75 207 ASP A CA 1
ATOM 1617 C C . ASP A 1 207 ? -23.040 10.775 -10.940 1.00 93.75 207 ASP A C 1
ATOM 1619 O O . ASP A 1 207 ? -24.053 11.363 -10.538 1.00 93.75 207 ASP A O 1
ATOM 1623 N N . ARG A 1 208 ? -21.861 11.403 -11.026 1.00 93.56 208 ARG A N 1
ATOM 1624 C CA . ARG A 1 208 ? -21.651 12.811 -10.676 1.00 93.56 208 ARG A CA 1
ATOM 1625 C C . ARG A 1 208 ? -22.408 13.752 -11.609 1.00 93.56 208 ARG A C 1
ATOM 1627 O O . ARG A 1 208 ? -23.024 14.699 -11.114 1.00 93.56 208 ARG A O 1
ATOM 1634 N N . ILE A 1 209 ? -22.390 13.521 -12.923 1.00 96.31 209 ILE A N 1
ATOM 1635 C CA . ILE A 1 209 ? -23.114 14.390 -13.861 1.00 96.31 209 ILE A CA 1
ATOM 1636 C C . ILE A 1 209 ? -24.631 14.202 -13.755 1.00 96.31 209 ILE A C 1
ATOM 1638 O O . ILE A 1 209 ? -25.362 15.188 -13.783 1.00 96.31 209 ILE A O 1
ATOM 1642 N N . ILE A 1 210 ? -25.111 12.982 -13.481 1.00 96.81 210 ILE A N 1
ATOM 1643 C CA . ILE A 1 210 ? -26.527 12.725 -13.165 1.00 96.81 210 ILE A CA 1
ATOM 1644 C C . ILE A 1 210 ? -26.947 13.495 -11.908 1.00 96.81 210 ILE A C 1
ATOM 1646 O O . ILE A 1 210 ? -28.036 14.074 -11.864 1.00 96.81 210 ILE A O 1
ATOM 1650 N N . LYS A 1 211 ? -26.098 13.527 -10.873 1.00 97.12 211 LYS A N 1
ATOM 1651 C CA . LYS A 1 211 ? -26.366 14.308 -9.658 1.00 97.12 211 LYS A CA 1
ATOM 1652 C C . LYS A 1 211 ? -26.474 15.804 -9.965 1.00 97.12 211 LYS A C 1
ATOM 1654 O O . LYS A 1 211 ? -27.439 16.421 -9.522 1.00 97.12 211 LYS A O 1
ATOM 1659 N N . LYS A 1 212 ? -25.549 16.358 -10.754 1.00 97.56 212 LYS A N 1
ATOM 1660 C CA . LYS A 1 212 ? -25.596 17.763 -11.196 1.00 97.56 212 LYS A CA 1
ATOM 1661 C C . LYS A 1 212 ? -26.850 18.074 -12.008 1.00 97.56 212 LYS A C 1
ATOM 1663 O O . LYS A 1 212 ? -27.513 19.069 -11.738 1.00 97.56 212 LYS A O 1
ATOM 1668 N N . PHE A 1 213 ? -27.233 17.192 -12.931 1.00 97.94 213 PHE A N 1
ATOM 1669 C CA . PHE A 1 213 ? -28.469 17.327 -13.703 1.00 97.94 213 PHE A CA 1
ATOM 1670 C C . PHE A 1 213 ? -29.698 17.410 -12.787 1.00 97.94 213 PHE A C 1
ATOM 1672 O O . PHE A 1 213 ? -30.508 18.326 -12.909 1.00 97.94 213 PHE A O 1
ATOM 1679 N N . ARG A 1 214 ? -29.791 16.530 -11.779 1.00 97.19 214 ARG A N 1
ATOM 1680 C CA . ARG A 1 214 ? -30.866 16.573 -10.765 1.00 97.19 214 ARG A CA 1
ATOM 1681 C C . ARG A 1 214 ? -30.875 17.860 -9.933 1.00 97.19 214 ARG A C 1
ATOM 1683 O O . ARG A 1 214 ? -31.915 18.207 -9.383 1.00 97.19 214 ARG A O 1
ATOM 1690 N N . GLN A 1 215 ? -29.737 18.539 -9.821 1.00 97.94 215 GLN A N 1
ATOM 1691 C CA . GLN A 1 215 ? -29.581 19.813 -9.115 1.00 97.94 215 GLN A CA 1
ATOM 1692 C C . GLN A 1 215 ? -29.798 21.035 -10.029 1.00 97.94 215 GLN A C 1
ATOM 1694 O O . GLN A 1 215 ? -29.758 22.161 -9.544 1.00 97.94 215 GLN A O 1
ATOM 1699 N N . GLY A 1 216 ? -30.054 20.835 -11.329 1.00 97.00 216 GLY A N 1
ATOM 1700 C CA . GLY A 1 216 ? -30.160 21.915 -12.318 1.00 97.00 216 GLY A CA 1
ATOM 1701 C C . GLY A 1 216 ? -28.810 22.525 -12.717 1.00 97.00 216 GLY A C 1
ATOM 1702 O O . GLY A 1 216 ? -28.778 23.590 -13.325 1.00 97.00 216 GLY A O 1
ATOM 1703 N N . GLU A 1 217 ? -27.704 21.862 -12.372 1.00 97.88 217 GLU A N 1
ATOM 1704 C CA . GLU A 1 217 ? -26.323 22.290 -12.643 1.00 97.88 217 GLU A CA 1
ATOM 1705 C C . GLU A 1 217 ? -25.735 21.657 -13.917 1.00 97.88 217 GLU A C 1
ATOM 1707 O O . GLU A 1 217 ? -24.582 21.913 -14.257 1.00 97.88 217 GLU A O 1
ATOM 1712 N N . ALA A 1 218 ? -26.502 20.800 -14.593 1.00 97.31 218 ALA A N 1
ATOM 1713 C CA . ALA A 1 218 ? -26.168 20.210 -15.885 1.00 97.31 218 ALA A CA 1
ATOM 1714 C C . ALA A 1 218 ? -27.445 20.006 -16.711 1.00 97.31 218 ALA A C 1
ATOM 1716 O O . ALA A 1 218 ? -28.554 19.967 -16.171 1.00 97.31 218 ALA A O 1
ATOM 1717 N N . THR A 1 219 ? -27.282 19.865 -18.017 1.00 98.06 219 THR A N 1
ATOM 1718 C CA . THR A 1 219 ? -28.324 19.569 -19.001 1.00 98.06 219 THR A CA 1
ATOM 1719 C C . THR A 1 219 ? -28.422 18.068 -19.264 1.00 98.06 219 THR A C 1
ATOM 1721 O O . THR A 1 219 ? -27.495 17.307 -18.994 1.00 98.06 219 THR A O 1
ATOM 1724 N N . GLU A 1 220 ? -29.554 17.625 -19.813 1.00 97.50 220 GLU A N 1
ATOM 1725 C CA . GLU A 1 220 ? -29.738 16.226 -20.222 1.00 97.50 220 GLU A CA 1
ATOM 1726 C C . GLU A 1 220 ? -28.715 15.818 -21.292 1.00 97.50 220 GLU A C 1
ATOM 1728 O O . GLU A 1 220 ? -28.158 14.725 -21.224 1.00 97.50 220 GLU A O 1
ATOM 1733 N N . GLN A 1 221 ? -28.406 16.725 -22.226 1.00 97.88 221 GLN A N 1
ATOM 1734 C CA . GLN A 1 221 ? -27.433 16.470 -23.286 1.00 97.88 221 GLN A CA 1
ATOM 1735 C C . GLN A 1 221 ? -26.028 16.223 -22.724 1.00 97.88 221 GLN A C 1
ATOM 1737 O O . GLN A 1 221 ? -25.382 15.269 -23.134 1.00 97.88 221 GLN A O 1
ATOM 1742 N N . GLU A 1 222 ? -25.586 16.999 -21.730 1.00 96.75 222 GLU A N 1
ATOM 1743 C CA . GLU A 1 222 ? -24.281 16.782 -21.086 1.00 96.75 222 GLU A CA 1
ATOM 1744 C C . GLU A 1 222 ? -24.183 15.409 -20.399 1.00 96.75 222 GLU A C 1
ATOM 1746 O O . GLU A 1 222 ? -23.113 14.802 -20.381 1.00 96.75 222 GLU A O 1
ATOM 1751 N N . VAL A 1 223 ? -25.291 14.894 -19.851 1.00 96.19 223 VAL A N 1
ATOM 1752 C CA . VAL A 1 223 ? -25.335 13.537 -19.279 1.00 96.19 223 VAL A CA 1
ATOM 1753 C C . VAL A 1 223 ? -25.200 12.483 -20.379 1.00 96.19 223 VAL A C 1
ATOM 1755 O O . VAL A 1 223 ? -24.419 11.545 -20.221 1.00 96.19 223 VAL A O 1
ATOM 1758 N N . LEU A 1 224 ? -25.954 12.625 -21.474 1.00 96.88 224 LEU A N 1
ATOM 1759 C CA . LEU A 1 224 ? -25.927 11.686 -22.599 1.00 96.88 224 LEU A CA 1
ATOM 1760 C C . LEU A 1 224 ? -24.555 11.663 -23.280 1.00 96.88 224 LEU A C 1
ATOM 1762 O O . LEU A 1 224 ? -24.000 10.586 -23.472 1.00 96.88 224 LEU A O 1
ATOM 1766 N N . ASP A 1 225 ? -23.971 12.833 -23.538 1.00 96.12 225 ASP A N 1
ATOM 1767 C CA . ASP A 1 225 ? -22.652 12.961 -24.161 1.00 96.12 225 ASP A CA 1
ATOM 1768 C C . ASP A 1 225 ? -21.571 12.254 -23.332 1.00 96.12 225 ASP A C 1
ATOM 1770 O O . ASP A 1 225 ? -20.714 11.562 -23.882 1.00 96.12 225 ASP A O 1
ATOM 1774 N N . LEU A 1 226 ? -21.614 12.384 -22.000 1.00 93.81 226 LEU A N 1
ATOM 1775 C CA . LEU A 1 226 ? -20.645 11.726 -21.122 1.00 93.81 226 LEU A CA 1
ATOM 1776 C C . LEU A 1 226 ? -20.823 10.201 -21.099 1.00 93.81 226 LEU A C 1
ATOM 1778 O O . LEU A 1 226 ? -19.836 9.469 -21.038 1.00 93.81 226 LEU A O 1
ATOM 1782 N N . ILE A 1 227 ? -22.067 9.712 -21.151 1.00 93.81 227 ILE A N 1
ATOM 1783 C CA . ILE A 1 227 ? -22.358 8.275 -21.251 1.00 93.81 227 ILE A CA 1
ATOM 1784 C C . ILE A 1 227 ? -21.846 7.721 -22.584 1.00 93.81 227 ILE A C 1
ATOM 1786 O O . ILE A 1 227 ? -21.213 6.667 -22.597 1.00 93.81 227 ILE A O 1
ATOM 1790 N N . ASP A 1 228 ? -22.075 8.429 -23.688 1.00 94.12 228 ASP A N 1
ATOM 1791 C CA . ASP A 1 228 ? -21.601 8.010 -25.007 1.00 94.12 228 ASP A CA 1
ATOM 1792 C C . ASP A 1 228 ? -20.072 7.964 -25.055 1.00 94.12 228 ASP A C 1
ATOM 1794 O O . ASP A 1 228 ? -19.502 6.975 -25.514 1.00 94.12 228 ASP A O 1
ATOM 1798 N N . GLN A 1 229 ? -19.396 8.981 -24.513 1.00 90.56 229 GLN A N 1
ATOM 1799 C CA . GLN A 1 229 ? -17.934 8.988 -24.414 1.00 90.56 229 GLN A CA 1
ATOM 1800 C C . GLN A 1 229 ? -17.410 7.840 -23.531 1.00 90.56 229 GLN A C 1
ATOM 1802 O O . GLN A 1 229 ? -16.431 7.195 -23.898 1.00 90.56 229 GLN A O 1
ATOM 1807 N N . PHE A 1 230 ? -18.081 7.521 -22.415 1.00 89.94 230 PHE A N 1
ATOM 1808 C CA . PHE A 1 230 ? -17.726 6.383 -21.554 1.00 89.94 230 PHE A CA 1
ATOM 1809 C C . PHE A 1 230 ? -17.757 5.035 -22.289 1.00 89.94 230 PHE A C 1
ATOM 1811 O O . PHE A 1 230 ? -16.964 4.152 -21.975 1.00 89.94 230 PHE A O 1
ATOM 1818 N N . PHE A 1 231 ? -18.660 4.859 -23.257 1.00 90.12 231 PHE A N 1
ATOM 1819 C CA . PHE A 1 231 ? -18.745 3.630 -24.053 1.00 90.12 231 PHE A CA 1
ATOM 1820 C C . PHE A 1 231 ? -17.836 3.620 -25.292 1.00 90.12 231 PHE A C 1
ATOM 1822 O O . PHE A 1 231 ? -17.714 2.577 -25.933 1.00 90.12 231 PHE A O 1
ATOM 1829 N N . GLN A 1 232 ? -17.229 4.755 -25.652 1.00 87.38 232 GLN A N 1
ATOM 1830 C CA . GLN A 1 232 ? -16.369 4.897 -26.835 1.00 87.38 232 GLN A CA 1
ATOM 1831 C C . GLN A 1 232 ? -14.865 4.826 -26.537 1.00 87.38 232 GLN A C 1
ATOM 1833 O O . GLN A 1 232 ? -14.084 4.694 -27.480 1.00 87.38 232 GLN A O 1
ATOM 1838 N N . GLN A 1 233 ? -14.468 4.953 -25.270 1.00 76.25 233 GLN A N 1
ATOM 1839 C CA . GLN A 1 233 ? -13.070 4.904 -24.824 1.00 76.25 233 GLN A CA 1
ATOM 1840 C C . GLN A 1 233 ? -12.511 3.481 -24.702 1.00 76.25 233 GLN A C 1
ATOM 1842 O O . GLN A 1 233 ? -13.289 2.547 -24.400 1.00 76.25 233 GLN A O 1
#

Secondary structure (DSSP, 8-state):
-----PPPP----EE--TTT--EEETTTEEEETTEE-S-----EEEEE-EEEETTTEEESSGGGGGGG--B--TT-SS-B-GGGG-TTTHHHHHHHHHHHT---SEEEEEESSB--S-SSSS--B---EEEEES-HHHHHHHHIIIIIGGG-STTGGGT-SS-TTSHHHHHHHHHHHH-SS--S-GGG---EEEESSSPPPPHHHHHHHHHHHHTTSS-HHHHHHHHHHHHH-

Radius of gyration: 21.12 Å; Cα contacts (8 Å, |Δi|>4): 445; chains: 1; bounding box: 51×46×57 Å

Foldseek 3Di:
DPPDDDDFDWDFDWDQDPVPSWIQQQAQGTDDDHDHDPDDDAAEAEWEWEAEDQQAAITFFLCSQQPRTFGDDPPDPDTHTLCVVGFLLSLLVSLLSCVRGHQGQKYKYAPQWYHQEDDPDDDTDRFGKIKMDSARLLVLQCCLCPPRLVVDDPSSLLSHCPPCVHRNVSSSVSSVVSDPDHDPPNVPRDMDMAGPVDGAQDVVNLVVQVVCVVVVNHDPVVSVVSVVSNVVD

pLDDT: mean 89.68, std 12.5, range [35.16, 98.56]

Mean predicted aligned error: 6.93 Å